Protein AF-A0AAE3GIH9-F1 (afdb_monomer_lite)

Secondary structure (DSSP, 8-state):
-PPSEEEE--SGGGSPTTEEEEESSTGGGTTS-GGG-EEEEEETT-EES-SGGGT-BTTTB---EEEE-SSS-EEEEEETTTEEEEEEE-TT-EES-GGGSB-TTSSBSTTT--EEE-SPPPSEEEEEEEEEEEE-TTSS-EEEEEEEEEEESSS-BSSEEEEEE--TT-EE-HHHHHH--SEEEEEESTTSEEEEEE--TTS-BBBTB-EEEEEEEEESS--GGGSS-EEEEEEE--

Sequence (238 aa):
MSGKGLQHGKGVDACPEGSLCLYRDEEYNTLSSEDRQKILVIPDGEYIDDFADYGFNYTDDGVSSVVNKTGKHNTLFSKAKQQGDELDIDAAARMPDLRKIPHQGGGNWNDRAESALAAPPTPLTVSQKLRGHWMKGAGPSYIYSFELTINARKEGIEVWTLSFGVEKGVTLDPDWATTFKWATIVKDGSDGTVVIKNTDPTHKVAPNKPLPVDIQLLCPGQSTTYETLHNPTATENQ

Radius of gyration: 21.82 Å; chains: 1; bounding box: 56×37×59 Å

pLDDT: mean 91.84, std 8.12, range [39.44, 98.62]

Structure (mmCIF, N/CA/C/O backbone):
data_AF-A0AAE3GIH9-F1
#
_entry.id   AF-A0AAE3GIH9-F1
#
loop_
_atom_site.group_PDB
_atom_site.id
_atom_site.type_symbol
_atom_site.label_atom_id
_atom_site.label_alt_id
_atom_site.label_comp_id
_atom_site.label_asym_id
_atom_site.label_entity_id
_atom_site.label_seq_id
_atom_site.pdbx_PDB_ins_code
_atom_site.Cartn_x
_atom_site.Cartn_y
_atom_site.Cartn_z
_atom_site.occupancy
_atom_site.B_iso_or_equiv
_atom_site.auth_seq_id
_atom_site.auth_comp_id
_atom_site.auth_asym_id
_atom_site.auth_atom_id
_atom_site.pdbx_PDB_model_num
ATOM 1 N N . MET A 1 1 ? 18.728 -20.114 -9.636 1.00 39.44 1 MET A N 1
ATOM 2 C CA . MET A 1 1 ? 18.049 -19.110 -8.795 1.00 39.44 1 MET A CA 1
ATOM 3 C C . MET A 1 1 ? 19.013 -17.952 -8.634 1.00 39.44 1 MET A C 1
ATOM 5 O O . MET A 1 1 ? 20.027 -18.129 -7.973 1.00 39.44 1 MET A O 1
ATOM 9 N N . SER A 1 2 ? 18.782 -16.846 -9.345 1.00 48.56 2 SER A N 1
ATOM 10 C CA . SER A 1 2 ? 19.527 -15.609 -9.095 1.00 48.56 2 SER A CA 1
ATOM 11 C C . SER A 1 2 ? 18.929 -14.985 -7.839 1.00 48.56 2 SER A C 1
ATOM 13 O O . SER A 1 2 ? 17.714 -14.800 -7.786 1.00 48.56 2 SER A O 1
ATOM 15 N N . GLY A 1 3 ? 19.738 -14.784 -6.801 1.00 61.69 3 GLY A N 1
ATOM 16 C CA . GLY A 1 3 ? 19.283 -14.133 -5.576 1.00 61.69 3 GLY A CA 1
ATOM 17 C C . GLY A 1 3 ? 18.998 -12.652 -5.818 1.00 61.69 3 GLY A C 1
ATOM 18 O O . GLY A 1 3 ? 19.588 -12.039 -6.706 1.00 61.69 3 GLY A O 1
ATOM 19 N N . LYS A 1 4 ? 18.099 -12.081 -5.015 1.00 80.69 4 LYS A N 1
ATOM 20 C CA . LYS A 1 4 ? 17.921 -10.631 -4.889 1.00 80.69 4 LYS A CA 1
ATOM 21 C C . LYS A 1 4 ? 19.279 -9.945 -4.721 1.00 80.69 4 LYS A C 1
ATOM 23 O O . LYS A 1 4 ? 20.083 -10.381 -3.896 1.00 80.69 4 LYS A O 1
ATOM 28 N N . GLY A 1 5 ? 19.515 -8.866 -5.461 1.00 88.56 5 GLY A N 1
ATOM 29 C CA . GLY A 1 5 ? 20.737 -8.081 -5.315 1.00 88.56 5 GLY A CA 1
ATOM 30 C C . GLY A 1 5 ? 21.244 -7.457 -6.607 1.00 88.56 5 GLY A C 1
ATOM 31 O O . GLY A 1 5 ? 20.518 -7.306 -7.589 1.00 88.56 5 GLY A O 1
ATOM 32 N N . LEU A 1 6 ? 22.511 -7.052 -6.567 1.00 91.12 6 LEU A N 1
ATOM 33 C CA . LEU A 1 6 ? 23.183 -6.364 -7.662 1.00 91.12 6 LEU A CA 1
ATOM 34 C C . LEU A 1 6 ? 23.743 -7.342 -8.688 1.00 91.12 6 LEU A C 1
ATOM 36 O O . LEU A 1 6 ? 24.423 -8.308 -8.342 1.00 91.12 6 LEU A O 1
ATOM 40 N N . GLN A 1 7 ? 23.554 -7.003 -9.956 1.00 92.81 7 GLN A N 1
ATOM 41 C CA . GLN A 1 7 ? 24.286 -7.590 -11.070 1.00 92.81 7 GLN A CA 1
ATOM 42 C C . GLN A 1 7 ? 24.842 -6.488 -11.977 1.00 92.81 7 GLN A C 1
ATOM 44 O O . GLN A 1 7 ? 24.383 -5.344 -11.946 1.00 92.81 7 GLN A O 1
ATOM 49 N N . HIS A 1 8 ? 25.811 -6.854 -12.812 1.00 92.44 8 HIS A N 1
ATOM 50 C CA . HIS A 1 8 ? 26.302 -6.001 -13.887 1.00 92.44 8 HIS A CA 1
ATOM 51 C C . HIS A 1 8 ? 25.783 -6.500 -15.236 1.00 92.44 8 HIS A C 1
ATOM 53 O O . HIS A 1 8 ? 25.832 -7.697 -15.520 1.00 92.44 8 HIS A O 1
ATOM 59 N N . GLY A 1 9 ? 25.286 -5.589 -16.067 1.00 94.00 9 GLY A N 1
ATOM 60 C CA . GLY A 1 9 ? 24.791 -5.904 -17.397 1.00 94.00 9 GLY A CA 1
ATOM 61 C C . GLY A 1 9 ? 24.022 -4.763 -18.056 1.00 94.00 9 GLY A C 1
ATOM 62 O O . GLY A 1 9 ? 23.813 -3.684 -17.492 1.00 94.00 9 GLY A O 1
ATOM 63 N N . LYS A 1 10 ? 23.571 -5.038 -19.279 1.00 96.25 10 LYS A N 1
ATOM 64 C CA . LYS A 1 10 ? 22.802 -4.113 -20.111 1.00 96.25 10 LYS A CA 1
ATOM 65 C C . LYS A 1 10 ? 21.778 -4.843 -20.969 1.00 96.25 10 LYS A C 1
ATOM 67 O O . LYS A 1 10 ? 21.931 -6.028 -21.261 1.00 96.25 10 LYS A O 1
ATOM 72 N N . GLY A 1 11 ? 20.779 -4.102 -21.425 1.00 97.31 11 GLY A N 1
ATOM 73 C CA . GLY A 1 11 ? 19.674 -4.607 -22.221 1.00 97.31 11 GLY A CA 1
ATOM 74 C C . GLY A 1 11 ? 18.614 -5.320 -21.383 1.00 97.31 11 GLY A C 1
ATOM 75 O O . GLY A 1 11 ? 18.828 -5.717 -20.235 1.00 97.31 11 GLY A O 1
ATOM 76 N N . VAL A 1 12 ? 17.449 -5.503 -21.999 1.00 97.12 12 VAL A N 1
ATOM 77 C CA . VAL A 1 12 ? 16.295 -6.179 -21.387 1.00 97.12 12 VAL A CA 1
ATOM 78 C C . VAL A 1 12 ? 16.615 -7.633 -21.030 1.00 97.12 12 VAL A C 1
ATOM 80 O O . VAL A 1 12 ? 16.151 -8.136 -20.009 1.00 97.12 12 VAL A O 1
ATOM 83 N N . ASP A 1 13 ? 17.438 -8.300 -21.839 1.00 95.94 13 ASP A N 1
ATOM 84 C CA . ASP A 1 13 ? 17.772 -9.718 -21.662 1.00 95.94 13 ASP A CA 1
ATOM 85 C C . ASP A 1 13 ? 18.696 -9.975 -20.468 1.00 95.94 13 ASP A C 1
ATOM 87 O O . ASP A 1 13 ? 18.741 -11.093 -19.960 1.00 95.94 13 ASP A O 1
ATOM 91 N N . ALA A 1 14 ? 19.374 -8.938 -19.962 1.00 95.56 14 ALA A N 1
ATOM 92 C CA . ALA A 1 14 ? 20.097 -9.031 -18.700 1.00 95.56 14 ALA A CA 1
ATOM 93 C C . ALA A 1 14 ? 19.150 -9.166 -17.497 1.00 95.56 14 ALA A C 1
ATOM 95 O O . ALA A 1 14 ? 19.593 -9.591 -16.434 1.00 95.56 14 ALA A O 1
ATOM 96 N N . CYS A 1 15 ? 17.861 -8.832 -17.633 1.00 96.75 15 CYS A N 1
ATOM 97 C CA . CYS A 1 15 ? 16.884 -9.080 -16.581 1.00 96.75 15 CYS A CA 1
ATOM 98 C C . CYS A 1 15 ? 16.466 -10.561 -16.567 1.00 96.75 15 CYS A C 1
ATOM 100 O O . CYS A 1 15 ? 15.912 -11.037 -17.570 1.00 96.75 15 CYS A O 1
ATOM 102 N N . PRO A 1 16 ? 16.677 -11.296 -15.458 1.00 95.62 16 PRO A N 1
ATOM 103 C CA . PRO A 1 16 ? 16.215 -12.675 -15.340 1.00 95.62 16 PRO A CA 1
ATOM 104 C C . PRO A 1 16 ? 14.686 -12.783 -15.419 1.00 95.62 16 PRO A C 1
ATOM 106 O O . PRO A 1 16 ? 13.965 -11.881 -14.992 1.00 95.62 16 PRO A O 1
ATOM 109 N N . GLU A 1 17 ? 14.185 -13.905 -15.939 1.00 94.69 17 GLU A N 1
ATOM 110 C CA . GLU A 1 17 ? 12.758 -14.239 -15.842 1.00 94.69 17 GLU A CA 1
ATOM 111 C C . GLU A 1 17 ? 12.323 -14.333 -14.374 1.00 94.69 17 GLU A C 1
ATOM 113 O O . GLU A 1 17 ? 13.073 -14.835 -13.533 1.00 94.69 17 GLU A O 1
ATOM 118 N N . GLY A 1 18 ? 11.110 -13.866 -14.068 1.00 94.00 18 GLY A N 1
ATOM 119 C CA . GLY A 1 18 ? 10.588 -13.854 -12.701 1.00 94.00 18 GLY A CA 1
ATOM 120 C C . GLY A 1 18 ? 11.120 -12.718 -11.822 1.00 94.00 18 GLY A C 1
ATOM 121 O O . GLY A 1 18 ? 10.969 -12.799 -10.607 1.00 94.00 18 GLY A O 1
ATOM 122 N N . SER A 1 19 ? 11.718 -11.673 -12.405 1.00 96.12 19 SER A N 1
ATOM 123 C CA . SER A 1 19 ? 12.296 -10.551 -11.653 1.00 96.12 19 SER A CA 1
ATOM 124 C C . SER A 1 19 ? 11.819 -9.180 -12.135 1.00 96.12 19 SER A C 1
ATOM 126 O O . SER A 1 19 ? 11.556 -8.964 -13.318 1.00 96.12 19 SER A O 1
ATOM 128 N N . LEU A 1 20 ? 11.766 -8.225 -11.210 1.00 97.62 20 LEU A N 1
ATOM 129 C CA . LEU A 1 20 ? 11.780 -6.793 -11.481 1.00 97.62 20 LEU A CA 1
ATOM 130 C C . LEU A 1 20 ? 13.241 -6.326 -11.509 1.00 97.62 20 LEU A C 1
ATOM 132 O O . LEU A 1 20 ? 13.990 -6.569 -10.564 1.00 97.62 20 LEU A O 1
ATOM 136 N N . CYS A 1 21 ? 13.649 -5.662 -12.584 1.00 97.75 21 CYS A N 1
ATOM 137 C CA . CYS A 1 21 ? 15.013 -5.180 -12.765 1.00 97.75 21 CYS A CA 1
ATOM 138 C C . CYS A 1 21 ? 15.035 -3.666 -12.928 1.00 97.75 21 CYS A C 1
ATOM 140 O O . CYS A 1 21 ? 14.349 -3.118 -13.796 1.00 97.75 21 CYS A O 1
ATOM 142 N N . LEU A 1 22 ? 15.852 -3.013 -12.107 1.00 97.62 22 LEU A N 1
ATOM 143 C CA . LEU A 1 22 ? 16.029 -1.567 -12.081 1.00 97.62 22 LEU A CA 1
ATOM 144 C C . LEU A 1 22 ? 17.424 -1.239 -12.602 1.00 97.62 22 LEU A C 1
ATOM 146 O O . LEU A 1 22 ? 18.418 -1.775 -12.114 1.00 97.62 22 LEU A O 1
ATOM 150 N N . TYR A 1 23 ? 17.487 -0.387 -13.613 1.00 97.00 23 TYR A N 1
ATOM 151 C CA . TYR A 1 23 ? 18.708 -0.037 -14.322 1.00 97.00 23 TYR A CA 1
ATOM 152 C C . TYR A 1 23 ? 19.090 1.394 -13.971 1.00 97.00 23 TYR A C 1
ATOM 154 O O . TYR A 1 23 ? 18.223 2.264 -13.840 1.00 97.00 23 TYR A O 1
ATOM 162 N N . ARG A 1 24 ? 20.392 1.618 -13.809 1.00 93.75 24 ARG A N 1
ATOM 163 C CA . ARG A 1 24 ? 20.930 2.918 -13.411 1.00 93.75 24 ARG A CA 1
ATOM 164 C C . ARG A 1 24 ? 20.726 3.980 -14.485 1.00 93.75 24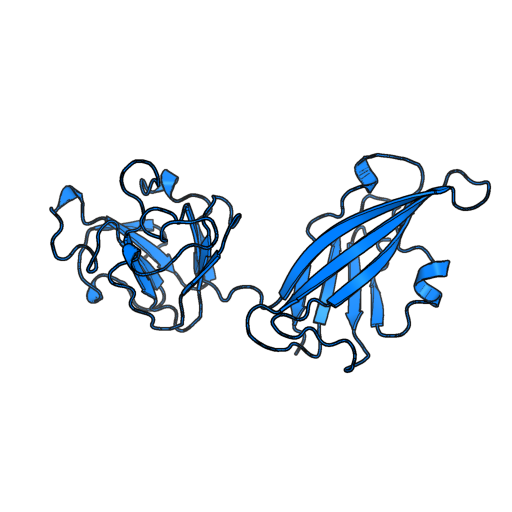 ARG A C 1
ATOM 166 O O . ARG A 1 24 ? 20.384 5.109 -14.166 1.00 93.75 24 ARG A O 1
ATOM 173 N N . ASP A 1 25 ? 20.886 3.596 -15.743 1.00 94.69 25 ASP A N 1
ATOM 174 C CA . ASP A 1 25 ? 20.740 4.482 -16.888 1.00 94.69 25 ASP A CA 1
ATOM 175 C C . ASP A 1 25 ? 19.517 4.110 -17.735 1.00 94.69 25 ASP A C 1
ATOM 177 O O . ASP A 1 25 ? 18.903 3.041 -17.614 1.00 94.69 25 ASP A O 1
ATOM 181 N N . GLU A 1 26 ? 19.159 5.034 -18.614 1.00 95.88 26 GLU A N 1
ATOM 182 C CA . GLU A 1 26 ? 18.128 4.861 -19.630 1.00 95.88 26 GLU A CA 1
ATOM 183 C C . GLU A 1 26 ? 18.473 3.742 -20.620 1.00 95.88 26 GLU A C 1
ATOM 185 O O . GLU A 1 26 ? 19.610 3.268 -20.717 1.00 95.88 26 GLU A O 1
ATOM 190 N N . GLU A 1 27 ? 17.462 3.324 -21.379 1.00 97.19 27 GLU A N 1
ATOM 191 C CA . GLU A 1 27 ? 17.551 2.292 -22.410 1.00 97.19 27 GLU A CA 1
ATOM 192 C C . GLU A 1 27 ? 18.263 1.034 -21.883 1.00 97.19 27 GLU A C 1
ATOM 194 O O . GLU A 1 27 ? 19.041 0.389 -22.590 1.00 97.19 27 GLU A O 1
ATOM 199 N N . TYR A 1 28 ? 18.015 0.691 -20.613 1.00 97.50 28 TYR A N 1
ATOM 200 C CA . TYR A 1 28 ? 18.524 -0.505 -19.946 1.00 97.50 28 TYR A CA 1
ATOM 201 C C . TYR A 1 28 ? 20.057 -0.579 -19.909 1.00 97.50 28 TYR A C 1
ATOM 203 O O . TYR A 1 28 ? 20.640 -1.627 -20.194 1.00 97.50 28 TYR A O 1
ATOM 211 N N . ASN A 1 29 ? 20.727 0.530 -19.591 1.00 96.50 29 ASN A N 1
ATOM 212 C CA . ASN A 1 29 ? 22.188 0.670 -19.590 1.00 96.50 29 ASN A CA 1
ATOM 213 C C . ASN A 1 29 ? 22.870 0.410 -20.955 1.00 96.50 29 ASN A C 1
ATOM 215 O O . ASN A 1 29 ? 24.072 0.134 -21.009 1.00 96.50 29 ASN A O 1
ATOM 219 N N . THR A 1 30 ? 22.144 0.419 -22.080 1.00 95.44 30 THR A N 1
ATOM 220 C CA . THR A 1 30 ? 22.726 0.021 -23.383 1.00 95.44 30 THR A CA 1
ATOM 221 C C . THR A 1 30 ? 23.811 0.971 -23.885 1.00 95.44 30 THR A C 1
ATOM 223 O O . THR A 1 30 ? 24.729 0.522 -24.577 1.00 95.44 30 THR A O 1
ATOM 226 N N . LEU A 1 31 ? 23.734 2.248 -23.502 1.00 90.62 31 LEU A N 1
ATOM 227 C CA . LEU A 1 31 ? 24.706 3.292 -23.840 1.00 90.62 31 LEU A CA 1
ATOM 228 C C . LEU A 1 31 ? 25.688 3.602 -22.697 1.00 90.62 31 LEU A C 1
ATOM 230 O O . LEU A 1 31 ? 26.553 4.462 -22.849 1.00 90.62 31 LEU A O 1
ATOM 234 N N . SER A 1 32 ? 25.573 2.903 -21.568 1.00 88.88 32 SER A N 1
ATOM 235 C CA . SER A 1 32 ? 26.373 3.152 -20.370 1.00 88.88 32 SER A CA 1
ATOM 236 C C . SER A 1 32 ? 27.786 2.602 -20.481 1.00 88.88 32 SER A C 1
ATOM 238 O O . SER A 1 32 ? 28.016 1.509 -21.016 1.00 88.88 32 SER A O 1
ATOM 240 N N . SER A 1 33 ? 28.731 3.315 -19.871 1.00 87.06 33 SER A N 1
ATOM 241 C CA . SER A 1 33 ? 30.061 2.783 -19.579 1.00 87.06 33 SER A CA 1
ATOM 242 C C . SER A 1 33 ? 29.973 1.567 -18.645 1.00 87.06 33 SER A C 1
ATOM 244 O O . SER A 1 33 ? 29.005 1.404 -17.902 1.00 87.06 33 SER A O 1
ATOM 246 N N . GLU A 1 34 ? 30.959 0.669 -18.701 1.00 83.69 34 GLU A N 1
ATOM 247 C CA . GLU A 1 34 ? 30.918 -0.621 -17.983 1.00 83.69 34 GLU A CA 1
ATOM 248 C C . GLU A 1 34 ? 30.755 -0.481 -16.461 1.00 83.69 34 GLU A C 1
ATOM 250 O O . GLU A 1 34 ? 30.071 -1.283 -15.823 1.00 83.69 34 GLU A O 1
ATOM 255 N N . ASP A 1 35 ? 31.322 0.573 -15.880 1.00 82.12 35 ASP A N 1
ATOM 256 C CA . ASP A 1 35 ? 31.226 0.909 -14.459 1.00 82.12 35 ASP A CA 1
ATOM 257 C C . ASP A 1 35 ? 29.819 1.369 -14.031 1.00 82.12 35 ASP A C 1
ATOM 259 O O . ASP A 1 35 ? 29.459 1.247 -12.855 1.00 82.12 35 ASP A O 1
ATOM 263 N N . ARG A 1 36 ? 28.994 1.824 -14.984 1.00 83.12 36 ARG A N 1
ATOM 264 C CA . ARG A 1 36 ? 27.606 2.267 -14.768 1.00 83.12 36 ARG A CA 1
ATOM 265 C C . ARG A 1 36 ? 26.555 1.197 -15.066 1.00 83.12 36 ARG A C 1
ATOM 267 O O . ARG A 1 36 ? 25.391 1.388 -14.731 1.00 83.12 36 ARG A O 1
ATOM 274 N N . GLN A 1 37 ? 26.942 0.048 -15.623 1.00 89.81 37 GLN A N 1
ATOM 275 C CA . GLN A 1 37 ? 26.039 -1.046 -16.014 1.00 89.81 37 GLN A CA 1
ATOM 276 C C . GLN A 1 37 ? 25.473 -1.840 -14.818 1.00 89.81 37 GLN A C 1
ATOM 278 O O . GLN A 1 37 ? 25.403 -3.064 -14.858 1.00 89.81 37 GLN A O 1
ATOM 283 N N . LYS A 1 38 ? 25.073 -1.174 -13.732 1.00 92.56 38 LYS A N 1
ATOM 284 C CA . LYS A 1 38 ? 24.456 -1.819 -12.569 1.00 92.56 38 LYS A CA 1
ATOM 285 C C . LYS A 1 38 ? 22.974 -2.061 -12.813 1.00 92.56 38 LYS A C 1
ATOM 287 O O . LYS A 1 38 ? 22.263 -1.200 -13.337 1.00 92.56 38 LYS A O 1
ATOM 292 N N . ILE A 1 39 ? 22.520 -3.233 -12.390 1.00 95.88 39 ILE A N 1
ATOM 293 C CA . ILE A 1 39 ? 21.117 -3.623 -12.389 1.00 95.88 39 ILE A CA 1
ATOM 294 C C . ILE A 1 39 ? 20.791 -4.147 -10.994 1.00 95.88 39 ILE A C 1
ATOM 296 O O . ILE A 1 39 ? 21.460 -5.054 -10.494 1.00 95.88 39 ILE A O 1
ATOM 300 N N . LEU A 1 40 ? 19.757 -3.589 -10.378 1.00 96.38 40 LEU A N 1
ATOM 301 C CA . LEU A 1 40 ? 19.187 -4.114 -9.149 1.00 96.38 40 LEU A CA 1
ATOM 302 C C . LEU A 1 40 ? 18.078 -5.103 -9.505 1.00 96.38 40 LEU A C 1
ATOM 304 O O . LEU A 1 40 ? 17.092 -4.728 -10.139 1.00 96.38 40 LEU A O 1
ATOM 308 N N . VAL A 1 41 ? 18.263 -6.371 -9.138 1.00 97.31 41 VAL A N 1
ATOM 309 C CA . VAL A 1 41 ? 17.339 -7.467 -9.452 1.00 97.31 41 VAL A CA 1
ATOM 310 C C . VAL A 1 41 ? 16.543 -7.834 -8.210 1.00 97.31 41 VAL A C 1
ATOM 312 O O . VAL A 1 41 ? 17.111 -8.159 -7.164 1.00 97.31 41 VAL A O 1
ATOM 315 N N . ILE A 1 42 ? 15.223 -7.824 -8.352 1.00 96.19 42 ILE A N 1
ATOM 316 C CA . ILE A 1 42 ? 14.265 -8.102 -7.286 1.00 96.19 42 ILE A CA 1
ATOM 317 C C . ILE A 1 42 ? 13.357 -9.248 -7.759 1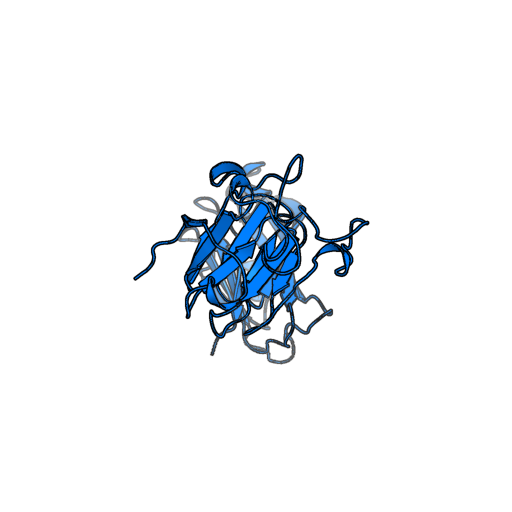.00 96.19 42 ILE A C 1
ATOM 319 O O . ILE A 1 42 ? 12.539 -9.033 -8.653 1.00 96.19 42 ILE A O 1
ATOM 323 N N . PRO A 1 43 ? 13.528 -10.477 -7.243 1.00 94.50 43 PRO A N 1
ATOM 324 C CA . PRO A 1 43 ? 12.673 -11.612 -7.590 1.00 94.50 43 PRO A CA 1
ATOM 325 C C . PRO A 1 43 ? 11.195 -11.376 -7.240 1.00 94.50 43 PRO A C 1
ATOM 327 O O . PRO A 1 43 ? 10.888 -10.606 -6.334 1.00 94.50 43 PRO A O 1
ATOM 330 N N . ASP A 1 44 ? 10.281 -12.069 -7.923 1.00 91.44 44 ASP A N 1
ATOM 331 C CA . ASP A 1 44 ? 8.852 -12.080 -7.572 1.00 91.44 44 ASP A CA 1
ATOM 332 C C . ASP A 1 44 ? 8.641 -12.461 -6.094 1.00 91.44 44 ASP A C 1
ATOM 334 O O . ASP A 1 44 ? 9.211 -13.434 -5.597 1.00 91.44 44 ASP A O 1
ATOM 338 N N . GLY A 1 45 ? 7.808 -11.688 -5.399 1.00 86.94 45 GLY A N 1
ATOM 339 C CA . GLY A 1 45 ? 7.521 -11.828 -3.972 1.00 86.94 45 GLY A CA 1
ATOM 340 C C . GLY A 1 45 ? 8.518 -11.137 -3.035 1.00 86.94 45 GLY A C 1
ATOM 341 O O . GLY A 1 45 ? 8.273 -11.107 -1.831 1.00 86.94 45 GLY A O 1
ATOM 342 N N . GLU A 1 46 ? 9.608 -10.567 -3.552 1.00 92.62 46 GLU A N 1
ATOM 343 C CA . GLU A 1 46 ? 10.620 -9.866 -2.754 1.00 92.62 46 GLU A CA 1
ATOM 344 C C . GLU A 1 46 ? 10.402 -8.344 -2.739 1.00 92.62 46 GLU A C 1
ATOM 346 O O . GLU A 1 46 ? 9.676 -7.766 -3.549 1.00 92.62 46 GLU A O 1
ATOM 351 N N . TYR A 1 47 ? 11.079 -7.666 -1.816 1.00 92.25 47 TYR A N 1
ATOM 352 C CA . TYR A 1 47 ? 11.062 -6.207 -1.686 1.00 92.25 47 TYR A CA 1
ATOM 353 C C . TYR A 1 47 ? 12.464 -5.675 -1.408 1.00 92.25 47 TYR A C 1
ATOM 355 O O . TYR A 1 47 ? 13.313 -6.398 -0.896 1.00 92.25 47 TYR A O 1
ATOM 363 N N . ILE A 1 48 ? 12.730 -4.406 -1.700 1.00 94.00 48 ILE A N 1
ATOM 364 C CA . ILE A 1 48 ? 13.924 -3.696 -1.226 1.00 94.00 48 ILE A CA 1
ATOM 365 C C . ILE A 1 48 ? 13.461 -2.472 -0.454 1.00 94.00 48 ILE A C 1
ATOM 367 O O . ILE A 1 48 ? 12.693 -1.684 -0.997 1.00 94.00 48 ILE A O 1
ATOM 371 N N . ASP A 1 49 ? 13.931 -2.332 0.788 1.00 92.19 49 ASP A N 1
ATOM 372 C CA . ASP A 1 49 ? 13.594 -1.211 1.672 1.00 92.19 49 ASP A CA 1
ATOM 373 C C . ASP A 1 49 ? 14.367 0.058 1.352 1.00 92.19 49 ASP A C 1
ATOM 375 O O . ASP A 1 49 ? 13.824 1.140 1.528 1.00 92.19 49 ASP A O 1
ATOM 379 N N . ASP A 1 50 ? 15.609 -0.053 0.897 1.00 94.06 50 ASP A N 1
ATOM 380 C CA . ASP A 1 50 ? 16.437 1.104 0.586 1.00 94.06 50 ASP A CA 1
ATOM 381 C C . ASP A 1 50 ? 17.371 0.776 -0.583 1.00 94.06 50 ASP A C 1
ATOM 383 O O . ASP A 1 50 ? 18.157 -0.174 -0.542 1.00 94.06 50 ASP A O 1
ATOM 387 N N . PHE A 1 51 ? 17.247 1.530 -1.668 1.00 95.19 51 PHE A N 1
ATOM 388 C CA . PHE A 1 51 ? 18.087 1.403 -2.853 1.00 95.19 51 PHE A CA 1
ATOM 389 C C . PHE A 1 51 ? 19.522 1.879 -2.611 1.00 95.19 51 PHE A C 1
ATOM 391 O O . PHE A 1 51 ? 20.444 1.385 -3.277 1.00 95.19 51 PHE A O 1
ATOM 398 N N . ALA A 1 52 ? 19.741 2.765 -1.633 1.00 92.44 52 ALA A N 1
ATOM 399 C CA . ALA A 1 52 ? 21.066 3.271 -1.300 1.00 92.44 52 ALA A CA 1
ATOM 400 C C . ALA A 1 52 ? 21.994 2.152 -0.799 1.00 92.44 52 ALA A C 1
ATOM 402 O O . ALA A 1 52 ? 23.186 2.170 -1.113 1.00 92.44 52 ALA A O 1
ATOM 403 N N . ASP A 1 53 ? 21.444 1.120 -0.146 1.00 91.88 53 ASP A N 1
ATOM 404 C CA . ASP A 1 53 ? 22.177 -0.088 0.272 1.00 91.88 53 ASP A CA 1
ATOM 405 C C . ASP A 1 53 ? 22.799 -0.847 -0.914 1.00 91.88 53 ASP A C 1
ATOM 407 O O . ASP A 1 53 ? 23.777 -1.582 -0.769 1.00 91.88 53 ASP A O 1
ATOM 411 N N . TYR A 1 54 ? 22.251 -0.641 -2.112 1.00 91.44 54 TYR A N 1
ATOM 412 C CA . TYR A 1 54 ? 22.710 -1.229 -3.369 1.00 91.44 54 TYR A CA 1
ATOM 413 C C . TYR A 1 54 ? 23.410 -0.187 -4.260 1.00 91.44 54 TYR A C 1
ATOM 415 O O . TYR A 1 54 ? 23.736 -0.447 -5.421 1.00 91.44 54 TYR A O 1
ATOM 423 N N . GLY A 1 55 ? 23.671 1.006 -3.723 1.00 88.75 55 GLY A N 1
ATOM 424 C CA . GLY A 1 55 ? 24.327 2.104 -4.420 1.00 88.75 55 GLY A CA 1
ATOM 425 C C . GLY A 1 55 ? 23.455 2.797 -5.465 1.00 88.75 55 GLY A C 1
ATOM 426 O O . GLY A 1 55 ? 24.007 3.484 -6.316 1.00 88.75 55 GLY A O 1
ATOM 427 N N . PHE A 1 56 ? 22.137 2.614 -5.447 1.00 89.12 56 PHE A N 1
ATOM 428 C CA . PHE A 1 56 ? 21.196 3.390 -6.256 1.00 89.12 56 PHE A CA 1
ATOM 429 C C . PHE A 1 56 ? 20.690 4.547 -5.391 1.00 89.12 56 PHE A C 1
ATOM 431 O O . PHE A 1 56 ? 19.947 4.320 -4.442 1.00 89.12 56 PHE A O 1
ATOM 438 N N . ASN A 1 57 ? 21.138 5.772 -5.666 1.00 78.19 57 ASN A N 1
ATOM 439 C CA . ASN A 1 57 ? 20.834 6.930 -4.824 1.00 78.19 57 ASN A CA 1
ATOM 440 C C . ASN A 1 57 ? 20.257 8.067 -5.667 1.00 78.19 57 ASN A C 1
ATOM 442 O O . ASN A 1 57 ? 20.891 8.507 -6.622 1.00 78.19 57 ASN A O 1
ATOM 446 N N . TYR A 1 58 ? 19.103 8.580 -5.244 1.00 67.62 58 TYR A N 1
ATOM 447 C CA . TYR A 1 58 ? 18.416 9.721 -5.844 1.00 67.62 58 TYR A CA 1
ATOM 448 C C . TYR A 1 58 ? 19.294 10.971 -6.031 1.00 67.62 58 TYR A C 1
ATOM 450 O O . TYR A 1 58 ? 19.083 11.727 -6.975 1.00 67.62 58 TYR A O 1
ATOM 458 N N . THR A 1 59 ? 20.281 11.219 -5.160 1.00 68.94 59 THR A N 1
ATOM 459 C CA . THR A 1 59 ? 21.126 12.428 -5.243 1.00 68.94 59 THR A CA 1
ATOM 460 C C . THR A 1 59 ? 22.338 12.304 -6.170 1.00 68.94 59 THR A C 1
ATOM 462 O O . THR A 1 59 ? 23.090 13.271 -6.280 1.00 68.94 59 THR A O 1
ATOM 465 N N . ASP A 1 60 ? 22.578 11.134 -6.765 1.00 70.94 60 ASP A N 1
ATOM 466 C CA . ASP A 1 60 ? 23.769 10.858 -7.581 1.00 70.94 60 ASP A CA 1
ATOM 467 C C . ASP A 1 60 ? 23.386 10.128 -8.876 1.00 70.94 60 ASP A C 1
ATOM 469 O O . ASP A 1 60 ? 23.323 10.746 -9.932 1.00 70.94 60 ASP A O 1
ATOM 473 N N . ASP A 1 61 ? 23.055 8.839 -8.762 1.00 78.12 61 ASP A N 1
ATOM 474 C CA . ASP A 1 61 ? 22.682 7.940 -9.856 1.00 78.12 61 ASP A CA 1
ATOM 475 C C . ASP A 1 61 ? 21.659 6.920 -9.314 1.00 78.12 61 ASP A C 1
ATOM 477 O O . ASP A 1 61 ? 22.019 5.896 -8.705 1.00 78.12 61 ASP A O 1
ATOM 481 N N . GLY A 1 62 ? 20.376 7.227 -9.486 1.00 90.81 62 GLY A N 1
ATOM 482 C CA . GLY A 1 62 ? 19.262 6.407 -9.033 1.00 90.81 62 GLY A CA 1
ATOM 483 C C . GLY A 1 62 ? 18.813 5.426 -10.113 1.00 90.81 62 GLY A C 1
ATOM 484 O O . GLY A 1 62 ? 19.617 4.849 -10.846 1.00 90.81 62 GLY A O 1
ATOM 485 N N . VAL A 1 63 ? 17.510 5.158 -10.165 1.00 96.00 63 VAL A N 1
ATOM 486 C CA . VAL A 1 63 ? 16.906 4.300 -11.192 1.00 96.00 63 VAL A CA 1
ATOM 487 C C . VAL A 1 63 ? 16.434 5.157 -12.364 1.00 96.00 63 VAL A C 1
ATOM 489 O O . VAL A 1 63 ? 15.624 6.060 -12.169 1.00 96.00 63 VAL A O 1
ATOM 492 N N . SER A 1 64 ? 16.856 4.818 -13.583 1.00 96.38 64 SER A N 1
ATOM 493 C CA . SER A 1 64 ? 16.471 5.549 -14.803 1.00 96.38 64 SER A CA 1
ATOM 494 C C . SER A 1 64 ? 15.669 4.713 -15.803 1.00 96.38 64 SER A C 1
ATOM 496 O O . SER A 1 64 ? 14.955 5.263 -16.646 1.00 96.38 64 SER A O 1
ATOM 498 N N . SER A 1 65 ? 15.726 3.379 -15.719 1.00 98.06 65 SER A N 1
ATOM 499 C CA . SER A 1 65 ? 14.873 2.497 -16.524 1.00 98.06 65 SER A CA 1
ATOM 500 C C . SER A 1 65 ? 14.520 1.192 -15.806 1.00 98.06 65 SER A C 1
ATOM 502 O O . SER A 1 65 ? 15.182 0.781 -14.851 1.00 98.06 65 SER A O 1
ATOM 504 N N . VAL A 1 66 ? 13.419 0.559 -16.225 1.00 98.25 66 VAL A N 1
ATOM 505 C CA . VAL A 1 66 ? 12.811 -0.585 -15.523 1.00 98.25 66 VAL A CA 1
ATOM 506 C C . VAL A 1 66 ? 12.361 -1.659 -16.508 1.00 98.25 66 VAL A C 1
ATOM 508 O O . VAL A 1 66 ? 11.761 -1.368 -17.548 1.00 98.25 66 VAL A O 1
ATOM 511 N N . VAL A 1 67 ? 12.603 -2.918 -16.146 1.00 98.19 67 VAL A N 1
ATOM 512 C CA . VAL A 1 67 ? 12.040 -4.098 -16.811 1.00 98.19 67 VAL A CA 1
ATOM 513 C C . VAL A 1 67 ? 11.313 -4.939 -15.776 1.00 98.19 67 VAL A C 1
ATOM 515 O O . VAL A 1 67 ? 11.891 -5.310 -14.758 1.00 98.19 67 VAL A O 1
ATOM 518 N N . ASN A 1 68 ? 10.060 -5.282 -16.053 1.00 97.12 68 ASN A N 1
ATOM 519 C CA . ASN A 1 68 ? 9.284 -6.185 -15.220 1.00 97.12 68 ASN A CA 1
ATOM 520 C C . ASN A 1 68 ? 9.080 -7.533 -15.923 1.00 97.12 68 ASN A C 1
ATOM 522 O O . ASN A 1 68 ? 8.374 -7.606 -16.925 1.00 97.12 68 ASN A O 1
ATOM 526 N N . LYS A 1 69 ? 9.653 -8.605 -15.369 1.00 96.06 69 LYS A N 1
ATOM 527 C CA . LYS A 1 69 ? 9.465 -9.996 -15.811 1.00 96.06 69 LYS A CA 1
ATOM 528 C C . LYS A 1 69 ? 8.806 -10.887 -14.746 1.00 96.06 69 LYS A C 1
ATOM 530 O O . LYS A 1 69 ? 8.848 -12.107 -14.874 1.00 96.06 69 LYS A O 1
ATOM 535 N N . THR A 1 70 ? 8.180 -10.325 -13.706 1.00 90.00 70 THR A N 1
ATOM 536 C CA . THR A 1 70 ? 7.524 -11.113 -12.636 1.00 90.00 70 THR A CA 1
ATOM 537 C C . THR A 1 70 ? 6.159 -11.681 -13.045 1.00 90.00 70 THR A C 1
ATOM 539 O O . THR A 1 70 ? 5.553 -12.443 -12.299 1.00 90.00 70 THR A O 1
ATOM 542 N N . GLY A 1 71 ? 5.636 -11.307 -14.220 1.00 84.31 71 GLY A N 1
ATOM 543 C CA . GLY A 1 71 ? 4.284 -11.678 -14.661 1.00 84.31 71 GLY A CA 1
ATOM 544 C C . GLY A 1 71 ? 3.160 -11.016 -13.851 1.00 84.31 71 GLY A C 1
ATOM 545 O O . GLY A 1 71 ? 1.990 -11.307 -14.085 1.00 84.31 71 GLY A O 1
ATOM 546 N N . LYS A 1 72 ? 3.502 -10.119 -12.918 1.00 84.56 72 LYS A N 1
ATOM 547 C CA . LYS A 1 72 ? 2.587 -9.399 -12.025 1.00 84.56 72 LYS A CA 1
ATOM 548 C C . LYS A 1 72 ? 2.905 -7.907 -12.031 1.00 84.56 72 LYS A C 1
ATOM 550 O O . LYS A 1 72 ? 3.967 -7.497 -12.494 1.00 84.56 72 LYS A O 1
ATOM 555 N N . HIS A 1 73 ? 1.985 -7.097 -11.517 1.00 88.19 73 HIS A N 1
ATOM 556 C CA . HIS A 1 73 ? 2.290 -5.701 -11.210 1.00 88.19 73 HIS A CA 1
ATOM 557 C C . HIS A 1 73 ? 3.283 -5.638 -10.049 1.00 88.19 73 HIS A C 1
ATOM 559 O O . HIS A 1 73 ? 3.212 -6.461 -9.140 1.00 88.19 73 HIS A O 1
ATOM 565 N N . ASN A 1 74 ? 4.167 -4.652 -10.087 1.00 93.25 74 ASN A N 1
ATOM 566 C CA . ASN A 1 74 ? 5.083 -4.324 -9.000 1.00 93.25 74 ASN A CA 1
ATOM 567 C C . ASN A 1 74 ? 4.991 -2.823 -8.715 1.00 93.25 74 ASN A C 1
ATOM 569 O O . ASN A 1 74 ? 4.421 -2.082 -9.518 1.00 93.25 74 ASN A O 1
ATOM 573 N N . THR A 1 75 ? 5.596 -2.360 -7.627 1.00 94.38 75 THR A N 1
ATOM 574 C CA . THR A 1 75 ? 5.534 -0.943 -7.250 1.00 94.38 75 THR A CA 1
ATOM 575 C C . THR A 1 75 ? 6.914 -0.409 -6.897 1.00 94.38 75 THR A C 1
ATOM 577 O O . THR A 1 75 ? 7.675 -1.055 -6.172 1.00 94.38 75 THR A O 1
ATOM 580 N N . LEU A 1 76 ? 7.228 0.780 -7.413 1.00 95.62 76 LEU A N 1
ATOM 581 C CA . LEU A 1 76 ? 8.335 1.611 -6.948 1.00 95.62 76 LEU A CA 1
ATOM 582 C C . LEU A 1 76 ? 7.797 2.716 -6.044 1.00 95.62 76 LEU A C 1
ATOM 584 O O . LEU A 1 76 ? 6.718 3.252 -6.289 1.00 95.62 76 LEU A O 1
ATOM 588 N N . PHE A 1 77 ? 8.574 3.082 -5.036 1.00 94.00 77 PHE A N 1
ATOM 589 C CA . PHE A 1 77 ? 8.205 4.084 -4.046 1.00 94.00 77 PHE A CA 1
ATOM 590 C C . PHE A 1 77 ? 9.249 5.195 -4.029 1.00 94.00 77 PHE A C 1
ATOM 592 O O . PHE A 1 77 ? 10.449 4.921 -4.114 1.00 94.00 77 PHE A O 1
ATOM 599 N N . SER A 1 78 ? 8.809 6.446 -3.905 1.00 93.44 78 SER A N 1
ATOM 600 C CA . SER A 1 78 ? 9.706 7.608 -3.901 1.00 93.44 78 SER A CA 1
ATOM 601 C C . SER A 1 78 ? 10.459 7.822 -2.585 1.00 93.44 78 SER A C 1
ATOM 603 O O . SER A 1 78 ? 11.225 8.774 -2.479 1.00 93.44 78 SER A O 1
ATOM 605 N N . LYS A 1 79 ? 10.237 6.969 -1.576 1.00 91.69 79 LYS A N 1
ATOM 606 C CA . LYS A 1 79 ? 11.001 6.944 -0.322 1.00 91.69 79 LYS A CA 1
ATOM 607 C C . LYS A 1 79 ? 11.337 5.518 0.097 1.00 91.69 79 LYS A C 1
ATOM 609 O O . LYS A 1 79 ? 10.644 4.569 -0.279 1.00 91.69 79 LYS A O 1
ATOM 614 N N . ALA A 1 80 ? 12.364 5.379 0.930 1.00 90.12 80 ALA A N 1
ATOM 615 C CA . ALA A 1 80 ? 12.692 4.125 1.603 1.00 90.12 80 ALA A CA 1
ATOM 616 C C . ALA A 1 80 ? 11.497 3.514 2.382 1.00 90.12 80 ALA A C 1
ATOM 618 O O . ALA A 1 80 ? 10.581 4.220 2.816 1.00 90.12 80 ALA A O 1
ATOM 619 N N . LYS A 1 81 ? 11.547 2.196 2.615 1.00 86.88 81 LYS A N 1
ATOM 620 C CA . LYS A 1 81 ? 10.585 1.376 3.383 1.00 86.88 81 LYS A CA 1
ATOM 621 C C . LYS A 1 81 ? 9.163 1.388 2.817 1.00 86.88 81 LYS A C 1
ATOM 623 O O . LYS A 1 81 ? 8.186 1.449 3.570 1.00 86.88 81 LYS A O 1
ATOM 628 N N . GLN A 1 82 ? 9.069 1.385 1.487 1.00 90.25 82 GLN A N 1
ATOM 629 C CA . GLN A 1 82 ? 7.818 1.408 0.729 1.00 90.25 82 GLN A CA 1
ATOM 630 C C . GLN A 1 82 ? 6.908 2.576 1.142 1.00 90.25 82 GLN A C 1
ATOM 632 O O . GLN A 1 82 ? 5.715 2.407 1.385 1.00 90.25 82 GLN A O 1
ATOM 637 N N . GLN A 1 83 ? 7.497 3.769 1.278 1.00 84.88 83 GLN A N 1
ATOM 638 C CA . GLN A 1 83 ? 6.795 4.998 1.657 1.00 84.88 83 GLN A CA 1
ATOM 639 C C . GLN A 1 83 ? 6.806 6.025 0.521 1.00 84.88 83 GLN A C 1
ATOM 641 O O . GLN A 1 83 ? 7.607 5.960 -0.407 1.00 84.88 83 GLN A O 1
ATOM 646 N N . GLY A 1 84 ? 5.984 7.063 0.665 1.00 87.81 84 GLY A N 1
ATOM 647 C CA . GLY A 1 84 ? 5.950 8.182 -0.271 1.00 87.81 84 GLY A CA 1
ATOM 648 C C . GLY A 1 84 ? 4.997 7.948 -1.436 1.00 87.81 84 GLY A C 1
ATOM 649 O O . GLY A 1 84 ? 4.017 7.220 -1.311 1.00 87.81 84 GLY A O 1
ATOM 650 N N . ASP A 1 85 ? 5.275 8.634 -2.539 1.00 90.44 85 ASP A N 1
ATOM 651 C CA . ASP A 1 85 ? 4.513 8.496 -3.776 1.00 90.44 85 ASP A CA 1
ATOM 652 C C . ASP A 1 85 ? 4.863 7.169 -4.450 1.00 90.44 85 ASP A C 1
ATOM 654 O O . ASP A 1 85 ? 5.955 6.630 -4.260 1.00 90.44 85 ASP A O 1
ATOM 658 N N . GLU A 1 86 ? 3.945 6.654 -5.261 1.00 92.38 86 GLU A N 1
ATOM 659 C CA . GLU A 1 86 ? 4.048 5.313 -5.825 1.00 92.38 86 GLU A CA 1
ATOM 660 C C . GLU A 1 86 ? 3.991 5.333 -7.353 1.00 92.38 86 GLU A C 1
ATOM 662 O O . GLU A 1 86 ? 3.222 6.089 -7.956 1.00 92.38 86 GLU A O 1
ATOM 667 N N . LEU A 1 87 ? 4.796 4.474 -7.975 1.00 93.69 87 LEU A N 1
ATOM 668 C CA . LEU A 1 87 ? 4.746 4.174 -9.398 1.00 93.69 87 LEU A CA 1
ATOM 669 C C . LEU A 1 87 ? 4.446 2.696 -9.591 1.00 93.69 87 LEU A C 1
ATOM 671 O O . LEU A 1 87 ? 5.290 1.836 -9.330 1.00 93.69 87 LEU A O 1
ATOM 675 N N . ASP A 1 88 ? 3.254 2.416 -10.104 1.00 92.38 88 ASP A N 1
ATOM 676 C CA . ASP A 1 88 ? 2.885 1.075 -10.530 1.00 92.38 88 ASP A CA 1
ATOM 677 C C . ASP A 1 88 ? 3.639 0.698 -11.809 1.00 92.38 88 ASP A C 1
ATOM 679 O O . ASP A 1 88 ? 3.622 1.416 -12.812 1.00 92.38 88 ASP A O 1
ATOM 683 N N . ILE A 1 89 ? 4.262 -0.474 -11.778 1.00 94.38 89 ILE A N 1
ATOM 684 C CA . ILE A 1 89 ? 4.960 -1.084 -12.902 1.00 94.38 89 ILE A CA 1
ATOM 685 C C . ILE A 1 89 ? 4.121 -2.264 -13.377 1.00 94.38 89 ILE A C 1
ATOM 687 O O . ILE A 1 89 ? 4.036 -3.293 -12.703 1.00 94.38 89 ILE A O 1
ATOM 691 N N . ASP A 1 90 ? 3.489 -2.124 -14.540 1.00 91.06 90 ASP A N 1
ATOM 692 C CA . ASP A 1 90 ? 2.618 -3.168 -15.078 1.00 91.06 90 ASP A CA 1
ATOM 693 C C . ASP A 1 90 ? 3.363 -4.479 -15.366 1.00 91.06 90 ASP A C 1
ATOM 695 O O . ASP A 1 90 ? 4.577 -4.499 -15.595 1.00 91.06 90 ASP A O 1
ATOM 699 N N . ALA A 1 91 ? 2.635 -5.598 -15.340 1.00 88.69 91 ALA A N 1
ATOM 700 C CA . ALA A 1 91 ? 3.184 -6.898 -15.711 1.00 88.69 91 ALA A CA 1
ATOM 701 C C . ALA A 1 91 ? 3.785 -6.847 -17.126 1.00 88.69 91 ALA A C 1
ATOM 703 O O . ALA A 1 91 ? 3.190 -6.274 -18.038 1.00 88.69 91 ALA A O 1
ATOM 704 N N . ALA A 1 92 ? 4.966 -7.445 -17.310 1.00 90.62 92 ALA A N 1
ATOM 705 C CA . ALA A 1 92 ? 5.717 -7.421 -18.573 1.00 90.62 92 ALA A CA 1
ATOM 706 C C . ALA A 1 92 ? 6.141 -6.015 -19.063 1.00 90.62 92 ALA A C 1
ATOM 708 O O . ALA A 1 92 ? 6.611 -5.877 -20.199 1.00 90.62 92 ALA A O 1
ATOM 709 N N . ALA A 1 93 ? 5.997 -4.970 -18.236 1.00 96.00 93 ALA A N 1
ATOM 710 C CA . ALA A 1 93 ? 6.335 -3.608 -18.625 1.00 96.00 93 ALA A CA 1
ATOM 711 C C . ALA A 1 93 ? 7.826 -3.437 -18.940 1.00 96.00 93 ALA A C 1
ATOM 713 O O . ALA A 1 93 ? 8.719 -4.027 -18.321 1.00 96.00 93 ALA A O 1
ATOM 714 N N . ARG A 1 94 ? 8.076 -2.556 -19.908 1.00 97.88 94 ARG A N 1
ATOM 715 C CA . ARG A 1 94 ? 9.398 -2.113 -20.342 1.00 97.88 94 ARG A CA 1
ATOM 716 C C . ARG A 1 94 ? 9.381 -0.595 -20.374 1.00 97.88 94 ARG A C 1
ATOM 718 O O . ARG A 1 94 ? 8.725 0.000 -21.223 1.00 97.88 94 ARG A O 1
ATOM 725 N N . MET A 1 95 ? 10.087 0.021 -19.435 1.00 98.19 95 MET A N 1
ATOM 726 C CA . MET A 1 95 ? 10.109 1.471 -19.252 1.00 98.19 95 MET A CA 1
ATOM 727 C C . MET A 1 95 ? 11.538 1.947 -19.501 1.00 98.19 95 MET A C 1
ATOM 729 O O . MET A 1 95 ? 12.343 1.933 -18.573 1.00 98.19 95 MET A O 1
ATOM 733 N N . PRO A 1 96 ? 11.895 2.273 -20.755 1.00 98.06 96 PRO A N 1
ATOM 734 C CA . PRO A 1 96 ? 13.280 2.558 -21.121 1.00 98.06 96 PRO A CA 1
ATOM 735 C C . PRO A 1 96 ? 13.775 3.907 -20.595 1.00 98.06 96 PRO A C 1
ATOM 737 O O . PRO A 1 96 ? 14.973 4.137 -20.565 1.00 98.06 96 PRO A O 1
ATOM 740 N N . ASP A 1 97 ? 12.881 4.809 -20.198 1.00 97.62 97 ASP A N 1
ATOM 741 C CA . ASP A 1 97 ? 13.252 6.163 -19.792 1.00 97.62 97 ASP A CA 1
ATOM 742 C C . ASP A 1 97 ? 12.227 6.703 -18.788 1.00 97.62 97 ASP A C 1
ATOM 744 O O . ASP A 1 97 ? 11.105 7.070 -19.162 1.00 97.62 97 ASP A O 1
ATOM 748 N N . LEU A 1 98 ? 12.602 6.737 -17.507 1.00 97.25 98 LEU A N 1
ATOM 749 C CA . LEU A 1 98 ? 11.747 7.244 -16.432 1.00 97.25 98 LEU A CA 1
ATOM 750 C C . LEU A 1 98 ? 11.584 8.768 -16.456 1.00 97.25 98 LEU A C 1
ATOM 752 O O . LEU A 1 98 ? 10.643 9.282 -15.844 1.00 97.25 98 LEU A O 1
ATOM 756 N N . ARG A 1 99 ? 12.384 9.505 -17.241 1.00 96.19 99 ARG A N 1
ATOM 757 C CA . ARG A 1 99 ? 12.177 10.952 -17.426 1.00 96.19 99 ARG A CA 1
ATOM 758 C C . ARG A 1 99 ? 10.859 11.263 -18.130 1.00 96.19 99 ARG A C 1
ATOM 760 O O . ARG A 1 99 ? 10.337 12.371 -18.006 1.00 96.19 99 ARG A O 1
ATOM 767 N N . LYS A 1 100 ? 10.311 10.282 -18.855 1.00 97.06 100 LYS A N 1
ATOM 768 C CA . LYS A 1 100 ? 9.025 10.369 -19.562 1.00 97.06 100 LYS A CA 1
ATOM 769 C C . LYS A 1 100 ? 7.820 10.097 -18.664 1.00 97.06 100 LYS A C 1
ATOM 771 O O . LYS A 1 100 ? 6.695 10.248 -19.131 1.00 97.06 100 LYS A O 1
ATOM 776 N N . ILE A 1 101 ? 8.034 9.694 -17.411 1.00 96.88 101 ILE A N 1
ATOM 777 C CA . ILE A 1 101 ? 6.965 9.348 -16.474 1.00 96.88 101 ILE A CA 1
ATOM 778 C C . ILE A 1 101 ? 6.799 10.499 -15.478 1.00 96.88 101 ILE A C 1
ATOM 780 O O . ILE A 1 101 ? 7.662 10.681 -14.615 1.00 96.88 101 ILE A O 1
ATOM 784 N N . PRO A 1 102 ? 5.724 11.300 -15.578 1.00 95.56 102 PRO A N 1
ATOM 785 C CA . PRO A 1 102 ? 5.509 12.428 -14.681 1.00 95.56 102 PRO A CA 1
ATOM 786 C C . PRO A 1 102 ? 5.337 11.975 -13.232 1.00 95.56 102 PRO A C 1
ATOM 788 O O . PRO A 1 102 ? 4.717 10.948 -12.957 1.00 95.56 102 PRO A O 1
ATOM 791 N N . HIS A 1 103 ? 5.839 12.780 -12.302 1.00 91.75 103 HIS A N 1
ATOM 792 C CA . HIS A 1 103 ? 5.661 12.563 -10.871 1.00 91.75 103 HIS A CA 1
ATOM 793 C C . HIS A 1 103 ? 4.685 13.598 -10.287 1.00 91.75 103 HIS A C 1
ATOM 795 O O . HIS A 1 103 ? 4.768 14.784 -10.611 1.00 91.75 103 HIS A O 1
ATOM 801 N N . GLN A 1 104 ? 3.774 13.172 -9.403 1.00 83.12 104 GLN A N 1
ATOM 802 C CA . GLN A 1 104 ? 2.710 14.040 -8.868 1.00 83.12 104 GLN A CA 1
ATOM 803 C C . GLN A 1 104 ? 3.250 15.218 -8.042 1.00 83.12 104 GLN A C 1
ATOM 805 O O . GLN A 1 104 ? 2.767 16.339 -8.173 1.00 83.12 104 GLN A O 1
ATOM 810 N N . GLY A 1 105 ? 4.315 15.004 -7.266 1.00 80.75 105 GLY A N 1
ATOM 811 C CA . GLY A 1 105 ? 5.060 16.056 -6.560 1.00 80.75 105 GLY A CA 1
ATOM 812 C C . GLY A 1 105 ? 5.972 16.921 -7.448 1.00 80.75 105 GLY A C 1
ATOM 813 O O . GLY A 1 105 ? 6.894 17.546 -6.930 1.00 80.75 105 GLY A O 1
ATOM 814 N N . GLY A 1 106 ? 5.771 16.916 -8.771 1.00 86.56 106 GLY A N 1
ATOM 815 C CA . GLY A 1 106 ? 6.551 17.674 -9.753 1.00 86.56 106 GLY A CA 1
ATOM 816 C C . GLY A 1 106 ? 7.767 16.923 -10.306 1.00 86.56 106 GLY A C 1
ATOM 817 O O . GLY A 1 106 ? 8.353 16.072 -9.633 1.00 86.56 106 GLY A O 1
ATOM 818 N N . GLY A 1 107 ? 8.159 17.260 -11.539 1.00 92.50 107 GLY A N 1
ATOM 819 C CA . GLY A 1 107 ? 9.238 16.586 -12.267 1.00 92.50 107 GLY A CA 1
ATOM 820 C C . GLY A 1 107 ? 8.807 15.233 -12.842 1.00 92.50 107 GLY A C 1
ATOM 821 O O . GLY A 1 107 ? 7.673 15.068 -13.296 1.00 92.50 107 GLY A O 1
ATOM 822 N N . ASN A 1 108 ? 9.725 14.270 -12.834 1.00 95.38 108 ASN A N 1
ATOM 823 C CA . ASN A 1 108 ? 9.512 12.912 -13.331 1.00 95.38 108 ASN A CA 1
ATOM 824 C C . ASN A 1 108 ? 10.088 11.875 -12.350 1.00 95.38 108 ASN A C 1
ATOM 826 O O . ASN A 1 108 ? 10.576 12.233 -11.276 1.00 95.38 108 ASN A O 1
ATOM 830 N N . TRP A 1 109 ? 9.969 10.598 -12.705 1.00 96.06 109 TRP A N 1
ATOM 831 C CA . TRP A 1 109 ? 10.412 9.471 -11.884 1.00 96.06 109 TRP A CA 1
ATOM 832 C C . TRP A 1 109 ? 11.888 9.093 -12.048 1.00 96.06 109 TRP A C 1
ATOM 834 O O . TRP A 1 109 ? 12.330 8.161 -11.378 1.00 96.06 109 TRP A O 1
ATOM 844 N N . ASN A 1 110 ? 12.653 9.788 -12.897 1.00 95.56 110 ASN A N 1
ATOM 845 C CA . ASN A 1 110 ? 14.080 9.510 -13.048 1.00 95.56 110 ASN A CA 1
ATOM 846 C C . ASN A 1 110 ? 14.811 9.730 -11.726 1.00 95.56 110 ASN A C 1
ATOM 848 O O . ASN A 1 110 ? 14.581 10.734 -11.052 1.00 95.56 110 ASN A O 1
ATOM 852 N N . ASP A 1 111 ? 15.634 8.755 -11.354 1.00 94.06 111 ASP A N 1
ATOM 853 C CA . ASP A 1 111 ? 16.388 8.656 -10.104 1.00 94.06 111 ASP A CA 1
ATOM 854 C C . ASP A 1 111 ? 15.548 8.614 -8.822 1.00 94.06 111 ASP A C 1
ATOM 856 O O . ASP A 1 111 ? 16.079 8.370 -7.745 1.00 94.06 111 ASP A O 1
ATOM 860 N N . ARG A 1 112 ? 14.232 8.814 -8.918 1.00 94.31 112 ARG A N 1
ATOM 861 C CA . ARG A 1 112 ? 13.371 9.181 -7.790 1.00 94.31 112 ARG A CA 1
ATOM 862 C C . ARG A 1 112 ? 12.930 8.022 -6.913 1.00 94.31 112 ARG A C 1
ATOM 864 O O . ARG A 1 112 ? 12.523 8.243 -5.778 1.00 94.31 112 ARG A O 1
ATOM 871 N N . ALA A 1 113 ? 12.924 6.810 -7.450 1.00 95.38 113 ALA A N 1
ATOM 872 C CA . ALA A 1 113 ? 12.554 5.643 -6.668 1.00 95.38 113 ALA A CA 1
ATOM 873 C C . ALA A 1 113 ? 13.662 5.318 -5.654 1.00 95.38 113 ALA A C 1
ATOM 875 O O . ALA A 1 113 ? 14.833 5.274 -6.020 1.00 95.38 113 ALA A O 1
ATOM 876 N N . GLU A 1 114 ? 13.278 5.052 -4.407 1.00 95.81 114 GLU A N 1
ATOM 877 C CA . GLU A 1 114 ? 14.186 4.707 -3.302 1.00 95.81 114 GLU A CA 1
ATOM 878 C C . GLU A 1 114 ? 13.888 3.325 -2.702 1.00 95.81 114 GLU A C 1
ATOM 880 O O . GLU A 1 114 ? 14.715 2.768 -1.984 1.00 95.81 114 GLU A O 1
ATOM 885 N N . SER A 1 115 ? 12.714 2.751 -2.973 1.00 95.31 115 SER A N 1
ATOM 886 C CA . SER A 1 115 ? 12.374 1.389 -2.557 1.00 95.31 115 SER A CA 1
ATOM 887 C C . SER A 1 115 ? 11.409 0.723 -3.540 1.00 95.31 115 SER A C 1
ATOM 889 O O . SER A 1 115 ? 10.816 1.380 -4.401 1.00 95.31 115 SER A O 1
ATOM 891 N N . ALA A 1 116 ? 11.281 -0.603 -3.458 1.00 95.44 116 ALA A N 1
ATOM 892 C CA . ALA A 1 116 ? 10.427 -1.380 -4.354 1.00 95.44 116 ALA A CA 1
ATOM 893 C C . ALA A 1 116 ? 9.782 -2.575 -3.665 1.00 95.44 116 ALA A C 1
ATOM 895 O O . ALA A 1 116 ? 10.361 -3.186 -2.766 1.00 95.44 116 ALA A O 1
ATOM 896 N N . LEU A 1 117 ? 8.624 -2.957 -4.193 1.00 92.38 117 LEU A N 1
ATOM 897 C CA . LEU A 1 117 ? 7.944 -4.211 -3.914 1.00 92.38 117 LEU A CA 1
ATOM 898 C C . LEU A 1 117 ? 7.738 -4.947 -5.243 1.00 92.38 117 LEU A C 1
ATOM 900 O O . LEU A 1 117 ? 6.953 -4.504 -6.081 1.00 92.38 117 LEU A O 1
ATOM 904 N N . ALA A 1 118 ? 8.441 -6.064 -5.441 1.00 91.00 118 ALA A N 1
ATOM 905 C CA . ALA A 1 118 ? 8.275 -6.954 -6.591 1.00 91.00 118 ALA A CA 1
ATOM 906 C C . ALA A 1 118 ? 7.168 -7.985 -6.329 1.00 91.00 118 ALA A C 1
ATOM 908 O O . ALA A 1 118 ? 7.325 -9.185 -6.532 1.00 91.00 118 ALA A O 1
ATOM 909 N N . ALA A 1 119 ? 6.046 -7.499 -5.821 1.00 78.94 119 ALA A N 1
ATOM 910 C CA . ALA A 1 119 ? 4.830 -8.252 -5.605 1.00 78.94 119 ALA A CA 1
ATOM 911 C C . ALA A 1 119 ? 3.655 -7.347 -5.994 1.00 78.94 119 ALA A C 1
ATOM 913 O O . ALA A 1 119 ? 3.817 -6.120 -5.992 1.00 78.94 119 ALA A O 1
ATOM 914 N N . PRO A 1 120 ? 2.474 -7.919 -6.291 1.00 67.38 120 PRO A N 1
ATOM 915 C CA . PRO A 1 120 ? 1.286 -7.119 -6.533 1.00 67.38 120 PRO A CA 1
ATOM 916 C C . PRO A 1 120 ? 1.096 -6.137 -5.377 1.00 67.38 120 PRO A C 1
ATOM 918 O O . PRO A 1 120 ? 1.100 -6.580 -4.221 1.00 67.38 120 PRO A O 1
ATOM 921 N N . PRO A 1 121 ? 0.924 -4.832 -5.646 1.00 66.62 121 PRO A N 1
ATOM 922 C CA . PRO A 1 121 ? 0.534 -3.916 -4.592 1.00 66.62 121 PRO A CA 1
ATOM 923 C C . PRO A 1 121 ? -0.758 -4.427 -3.960 1.00 66.62 121 PRO A C 1
ATOM 925 O O . PRO A 1 121 ? -1.660 -4.892 -4.666 1.00 66.62 121 PRO A O 1
ATOM 928 N N . THR A 1 122 ? -0.862 -4.338 -2.633 1.00 71.31 122 THR A N 1
ATOM 929 C CA . THR A 1 122 ? -2.111 -4.651 -1.938 1.00 71.31 122 THR A CA 1
ATOM 930 C C . THR A 1 122 ? -3.207 -3.811 -2.584 1.00 71.31 122 THR A C 1
ATOM 932 O O . THR A 1 122 ? -3.053 -2.587 -2.668 1.00 71.31 122 THR A O 1
ATOM 935 N N . PRO A 1 123 ? -4.295 -4.421 -3.081 1.00 82.75 123 PRO A N 1
ATOM 936 C CA . PRO A 1 123 ? -5.242 -3.699 -3.923 1.00 82.75 123 PRO A CA 1
ATOM 937 C C . PRO A 1 123 ? -5.998 -2.613 -3.143 1.00 82.75 123 PRO A C 1
ATOM 939 O O . PRO A 1 123 ? -6.573 -1.704 -3.747 1.00 82.75 123 PRO A O 1
ATOM 942 N N . LEU A 1 124 ? -5.930 -2.674 -1.807 1.00 89.44 124 LEU A N 1
ATOM 943 C CA . LEU A 1 124 ? -6.437 -1.679 -0.879 1.00 89.44 124 LEU A CA 1
ATOM 944 C C . LEU A 1 124 ? -5.312 -1.035 -0.064 1.00 89.44 124 LEU A C 1
ATOM 946 O O . LEU A 1 124 ? -4.389 -1.711 0.389 1.00 89.44 124 LEU A O 1
ATOM 950 N N . THR A 1 125 ? -5.444 0.261 0.202 1.00 90.56 125 THR A N 1
ATOM 951 C CA . THR A 1 125 ? -4.652 0.981 1.210 1.00 90.56 125 THR A CA 1
ATOM 952 C C . THR A 1 125 ? -5.564 1.582 2.269 1.00 90.56 125 THR A C 1
ATOM 954 O O . THR A 1 125 ? -6.737 1.854 2.006 1.00 90.56 125 THR A O 1
ATOM 957 N N . VAL A 1 126 ? -5.033 1.790 3.477 1.00 94.31 126 VAL A N 1
ATOM 958 C CA . VAL A 1 126 ? -5.783 2.375 4.592 1.00 94.31 126 VAL A CA 1
ATOM 959 C C . VAL A 1 126 ? -5.016 3.555 5.166 1.00 94.31 126 VAL A C 1
ATOM 961 O O . VAL A 1 126 ? -3.856 3.423 5.549 1.00 94.31 126 VAL A O 1
ATOM 964 N N . SER A 1 127 ? -5.677 4.704 5.262 1.00 93.88 127 SER A N 1
ATOM 965 C CA . SER A 1 127 ? -5.207 5.832 6.066 1.00 93.88 127 SER A CA 1
ATOM 966 C C . SER A 1 127 ? -6.073 5.987 7.313 1.00 93.88 127 SER A C 1
ATOM 968 O O . SER A 1 127 ? -7.231 5.571 7.334 1.00 93.88 127 SER A O 1
ATOM 970 N N . GLN A 1 128 ? -5.505 6.569 8.368 1.00 96.31 128 GLN A N 1
ATOM 971 C CA . GLN A 1 128 ? -6.193 6.787 9.639 1.00 96.31 128 GLN A CA 1
ATOM 972 C C . GLN A 1 128 ? -6.178 8.261 10.030 1.00 96.31 128 GLN A C 1
ATOM 974 O O . GLN A 1 128 ? -5.202 8.974 9.783 1.00 96.31 128 GLN A O 1
ATOM 979 N N . LYS A 1 129 ? -7.251 8.704 10.683 1.00 96.56 129 LYS A N 1
ATOM 980 C CA . LYS A 1 129 ? -7.361 10.041 11.259 1.00 96.56 129 LYS A CA 1
ATOM 981 C C . LYS A 1 129 ? -8.098 9.981 12.590 1.00 96.56 129 LYS A C 1
ATOM 983 O O . LYS A 1 129 ? -9.277 9.634 12.629 1.00 96.56 129 LYS A O 1
ATOM 988 N N . LEU A 1 130 ? -7.434 10.399 13.667 1.00 97.88 130 LEU A N 1
ATOM 989 C CA . LEU A 1 130 ? -8.101 10.638 14.944 1.00 97.88 130 LEU A CA 1
ATOM 990 C C . LEU A 1 130 ? -9.101 11.796 14.786 1.00 97.88 130 LEU A C 1
ATOM 992 O O . LEU A 1 130 ? -8.747 12.894 14.349 1.00 97.88 130 LEU A O 1
ATOM 996 N N . ARG A 1 131 ? -10.364 11.547 15.133 1.00 98.12 131 ARG A N 1
ATOM 997 C CA . ARG A 1 131 ? -11.442 12.548 15.158 1.00 98.12 131 ARG A CA 1
ATOM 998 C C . ARG A 1 131 ? -11.527 13.254 16.509 1.00 98.12 131 ARG A C 1
ATOM 1000 O O . ARG A 1 131 ? -11.914 14.418 16.561 1.00 98.12 131 ARG A O 1
ATOM 1007 N N . GLY A 1 132 ? -11.152 12.562 17.580 1.00 97.88 132 GLY A N 1
ATOM 1008 C CA . GLY A 1 132 ? -11.097 13.089 18.938 1.00 97.88 132 GLY A CA 1
ATOM 1009 C C . GLY A 1 132 ? -11.289 11.985 19.970 1.00 97.88 132 GLY A C 1
ATOM 1010 O O . GLY A 1 132 ? -11.477 10.819 19.620 1.00 97.88 132 GLY A O 1
ATOM 1011 N N . HIS A 1 133 ? -11.269 12.364 21.243 1.00 98.19 133 HIS A N 1
ATOM 1012 C CA . HIS A 1 133 ? -11.530 11.446 22.343 1.00 98.19 133 HIS A CA 1
ATOM 1013 C C . HIS A 1 133 ? -12.309 12.131 23.473 1.00 98.19 133 HIS A C 1
ATOM 1015 O O . HIS A 1 133 ? -12.178 13.337 23.694 1.00 98.19 133 HIS A O 1
ATOM 1021 N N . TRP A 1 134 ? -13.106 11.372 24.218 1.00 97.44 134 TRP A N 1
ATOM 1022 C CA . TRP A 1 134 ? -13.893 11.878 25.347 1.00 97.44 134 TRP A CA 1
ATOM 1023 C C . TRP A 1 134 ? -14.112 10.793 26.397 1.00 97.44 134 TRP A C 1
ATOM 1025 O O . TRP A 1 134 ? -13.990 9.607 26.117 1.00 97.44 134 TRP A O 1
ATOM 1035 N N . MET A 1 135 ? -14.442 11.194 27.619 1.00 97.00 135 MET A N 1
ATOM 1036 C CA . MET A 1 135 ? -14.698 10.256 28.711 1.00 97.00 135 MET A CA 1
ATOM 1037 C C . MET A 1 135 ? -15.989 9.462 28.462 1.00 97.00 135 MET A C 1
ATOM 1039 O O . MET A 1 135 ? -17.010 10.026 28.058 1.00 97.00 135 MET A O 1
ATOM 1043 N N . LYS A 1 136 ? -15.963 8.150 28.715 1.00 95.50 136 LYS A N 1
ATOM 1044 C CA . LYS A 1 136 ? -17.138 7.277 28.620 1.00 95.50 136 LYS A CA 1
ATOM 1045 C C . LYS A 1 136 ? -17.871 7.269 29.962 1.00 95.50 136 LYS A C 1
ATOM 1047 O O . LYS A 1 136 ? -17.515 6.543 30.889 1.00 95.50 136 LYS A O 1
ATOM 1052 N N . GLY A 1 137 ? -18.924 8.077 30.059 1.00 89.81 137 GLY A N 1
ATOM 1053 C CA . GLY A 1 137 ? -19.704 8.201 31.291 1.00 89.81 137 GLY A CA 1
ATOM 1054 C C . GLY A 1 137 ? -18.877 8.795 32.435 1.00 89.81 137 GLY A C 1
ATOM 1055 O O . GLY A 1 137 ? -18.118 9.732 32.221 1.00 89.81 137 GLY A O 1
ATOM 1056 N N . ALA A 1 138 ? -19.044 8.262 33.649 1.00 85.81 138 ALA A N 1
ATOM 1057 C CA . ALA A 1 138 ? -18.377 8.754 34.863 1.00 85.81 138 ALA A CA 1
ATOM 1058 C C . ALA A 1 138 ? -17.156 7.913 35.302 1.00 85.81 138 ALA A C 1
ATOM 1060 O O . ALA A 1 138 ? -16.606 8.148 36.377 1.00 85.81 138 ALA A O 1
ATOM 1061 N N . GLY A 1 139 ? -16.777 6.891 34.525 1.00 85.62 139 GLY A N 1
ATOM 1062 C CA . GLY A 1 139 ? -15.658 5.993 34.832 1.00 85.62 139 GLY A CA 1
ATOM 1063 C C . GLY A 1 139 ? -14.310 6.489 34.289 1.00 85.62 139 GLY A C 1
ATOM 1064 O O . GLY A 1 139 ? -14.251 7.534 33.646 1.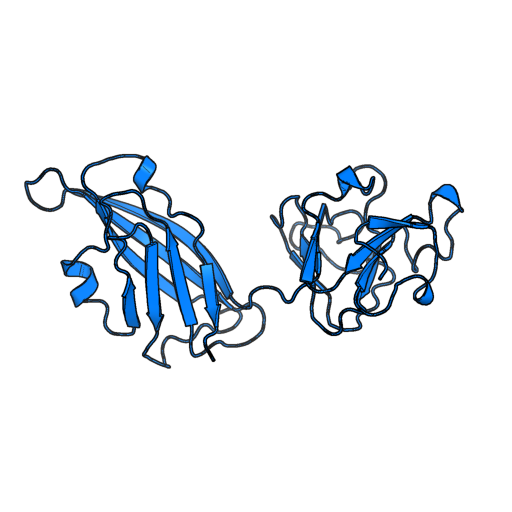00 85.62 139 GLY A O 1
ATOM 1065 N N . PRO A 1 140 ? -13.217 5.727 34.502 1.00 91.56 140 PRO A N 1
ATOM 1066 C CA . PRO A 1 140 ? -11.891 6.091 33.998 1.00 91.56 140 PRO A CA 1
ATOM 1067 C C . PRO A 1 140 ? -11.746 5.900 32.482 1.00 91.56 140 PRO A C 1
ATOM 1069 O O . PRO A 1 140 ? -10.757 6.345 31.912 1.00 91.56 140 PRO A O 1
ATOM 1072 N N . SER A 1 141 ? -12.695 5.227 31.829 1.00 96.62 141 SER A N 1
ATOM 1073 C CA . SER A 1 141 ? -12.604 4.863 30.418 1.00 96.62 141 SER A CA 1
ATOM 1074 C C . SER A 1 141 ? -12.847 6.040 29.480 1.00 96.62 141 SER A C 1
ATOM 1076 O O . SER A 1 141 ? -13.633 6.944 29.767 1.00 96.62 141 SER A O 1
ATOM 1078 N N . TYR A 1 142 ? -12.206 5.993 28.317 1.00 98.19 142 TYR A N 1
ATOM 1079 C CA . TYR A 1 142 ? -12.332 7.001 27.268 1.00 98.19 142 TYR A CA 1
ATOM 1080 C C . TYR A 1 142 ? -12.728 6.349 25.950 1.00 98.19 142 TYR A C 1
ATOM 1082 O O . TYR A 1 142 ? -12.311 5.233 25.655 1.00 98.19 142 TYR A O 1
ATOM 1090 N N . ILE A 1 143 ? -13.507 7.071 25.154 1.00 98.50 143 ILE A N 1
ATOM 1091 C CA . ILE A 1 143 ? -13.727 6.764 23.750 1.00 98.50 143 ILE A CA 1
ATOM 1092 C C . ILE A 1 143 ? -12.694 7.500 22.917 1.00 98.50 143 ILE A C 1
ATOM 1094 O O . ILE A 1 143 ? -12.548 8.710 23.073 1.00 98.50 143 ILE A O 1
ATOM 1098 N N . TYR A 1 144 ? -12.030 6.781 22.018 1.00 98.62 144 TYR A N 1
ATOM 1099 C CA . TYR A 1 144 ? -11.201 7.342 20.955 1.00 98.62 144 TYR A CA 1
ATOM 1100 C C . TYR A 1 144 ? -11.874 7.063 19.612 1.00 98.62 144 TYR A C 1
ATOM 1102 O O . TYR A 1 144 ? -12.120 5.910 19.260 1.00 98.62 144 TYR A O 1
ATOM 1110 N N . SER A 1 145 ? -12.207 8.124 18.880 1.00 98.50 145 SER A N 1
ATOM 1111 C CA . SER A 1 145 ? -12.934 8.050 17.613 1.00 98.50 145 SER A CA 1
ATOM 1112 C C . SER A 1 145 ? -11.984 8.259 16.442 1.00 98.50 145 SER A C 1
ATOM 1114 O O . SER A 1 145 ? -11.243 9.246 16.416 1.00 98.50 145 SER A O 1
ATOM 1116 N N . PHE A 1 146 ? -12.025 7.359 15.464 1.00 98.44 146 PHE A N 1
ATOM 1117 C CA . PHE A 1 146 ? -11.183 7.398 14.273 1.00 98.44 146 PHE A CA 1
ATOM 1118 C C . PHE A 1 146 ? -12.024 7.318 13.009 1.00 98.44 146 PHE A C 1
ATOM 1120 O O . PHE A 1 146 ? -13.003 6.582 12.961 1.00 98.44 146 PHE A O 1
ATOM 1127 N N . GLU A 1 147 ? -11.569 8.006 11.967 1.00 98.25 147 GLU A N 1
ATOM 1128 C CA . GLU A 1 147 ? -11.936 7.687 10.592 1.00 98.25 147 GLU A CA 1
ATOM 1129 C C . GLU A 1 147 ? -10.795 6.893 9.957 1.00 98.25 147 GLU A C 1
ATOM 1131 O O . GLU A 1 147 ? -9.653 7.361 9.895 1.00 98.25 147 GLU A O 1
ATOM 1136 N N . LEU A 1 148 ? -11.115 5.698 9.473 1.00 97.75 148 LEU A N 1
ATOM 1137 C CA . LEU A 1 148 ? -10.257 4.900 8.610 1.00 97.75 148 LEU A CA 1
ATOM 1138 C C . LEU A 1 148 ? -10.743 5.062 7.172 1.00 97.75 148 LEU A C 1
ATOM 1140 O O . LEU A 1 148 ? -11.915 4.850 6.894 1.00 97.75 148 LEU A O 1
ATOM 1144 N N . THR A 1 149 ? -9.868 5.442 6.247 1.00 96.81 149 THR A N 1
ATOM 1145 C CA . THR A 1 149 ? -10.236 5.582 4.833 1.00 96.81 149 THR A CA 1
ATOM 1146 C C . THR A 1 149 ? -9.600 4.463 4.028 1.00 96.81 149 THR A C 1
ATOM 1148 O O . THR A 1 149 ? -8.376 4.417 3.895 1.00 96.81 149 THR A O 1
ATOM 1151 N N . ILE A 1 150 ? -10.434 3.578 3.481 1.00 95.69 150 ILE A N 1
ATOM 1152 C CA . ILE A 1 150 ? -10.005 2.489 2.603 1.00 95.69 150 ILE A CA 1
ATOM 1153 C C . ILE A 1 150 ? -10.038 2.987 1.156 1.00 95.69 150 ILE A C 1
ATOM 1155 O O . ILE A 1 150 ? -11.060 3.490 0.686 1.00 95.69 150 ILE A O 1
ATOM 1159 N N . ASN A 1 151 ? -8.931 2.839 0.437 1.00 92.25 151 ASN A N 1
ATOM 1160 C CA . ASN A 1 151 ? -8.807 3.250 -0.959 1.00 92.25 151 ASN A CA 1
ATOM 1161 C C . ASN A 1 151 ? -8.531 2.034 -1.829 1.00 92.25 151 ASN A C 1
ATOM 1163 O O . ASN A 1 151 ? -7.655 1.240 -1.501 1.00 92.25 151 ASN A O 1
ATOM 1167 N N . ALA A 1 152 ? -9.236 1.922 -2.950 1.00 90.31 152 ALA A N 1
ATOM 1168 C CA . ALA A 1 152 ? -8.915 0.955 -3.985 1.00 90.31 152 ALA A CA 1
ATOM 1169 C C . ALA A 1 152 ? -7.941 1.575 -4.984 1.00 90.31 152 ALA A C 1
ATOM 1171 O O . ALA A 1 152 ? -8.152 2.704 -5.436 1.00 90.31 152 ALA A O 1
ATOM 1172 N N . ARG A 1 153 ? -6.896 0.825 -5.340 1.00 80.50 153 ARG A N 1
ATOM 1173 C CA . ARG A 1 153 ? -5.863 1.297 -6.272 1.00 80.50 153 ARG A CA 1
ATOM 1174 C C . ARG A 1 153 ? -6.361 1.358 -7.713 1.00 80.50 153 ARG A C 1
ATOM 1176 O O . ARG A 1 153 ? -6.356 2.424 -8.319 1.00 80.50 153 ARG A O 1
ATOM 1183 N N . LYS A 1 154 ? -6.792 0.217 -8.260 1.00 75.38 154 LYS A N 1
ATOM 1184 C CA . LYS A 1 154 ? -7.164 0.083 -9.683 1.00 75.38 154 LYS A CA 1
ATOM 1185 C C . LYS A 1 154 ? -8.553 -0.493 -9.900 1.00 75.38 154 LYS A C 1
ATOM 1187 O O . LYS A 1 154 ? -9.283 0.007 -10.750 1.00 75.38 154 LYS A O 1
ATOM 1192 N N . GLU A 1 155 ? -8.921 -1.516 -9.139 1.00 82.75 155 GLU A N 1
ATOM 1193 C CA . GLU A 1 155 ? -10.169 -2.255 -9.331 1.00 82.75 155 GLU A CA 1
ATOM 1194 C C . GLU A 1 155 ? -11.120 -2.062 -8.155 1.00 82.75 155 GLU A C 1
ATOM 1196 O O . GLU A 1 155 ? -10.700 -1.784 -7.035 1.00 82.75 155 GLU A O 1
ATOM 1201 N N . GLY A 1 156 ? -12.421 -2.158 -8.425 1.00 86.75 156 GLY A N 1
ATOM 1202 C CA . GLY A 1 156 ? -13.427 -2.087 -7.374 1.00 86.75 156 GLY A CA 1
ATOM 1203 C C . GLY A 1 156 ? -13.453 -3.378 -6.571 1.00 86.75 156 GLY A C 1
ATOM 1204 O O . GLY A 1 156 ? -13.624 -4.442 -7.154 1.00 86.75 156 GLY A O 1
ATOM 1205 N N . ILE A 1 157 ? -13.344 -3.271 -5.249 1.00 89.31 157 ILE A N 1
ATOM 1206 C CA . ILE A 1 157 ? -13.373 -4.413 -4.336 1.00 89.31 157 ILE A CA 1
ATOM 1207 C C . ILE A 1 157 ? -14.701 -4.441 -3.594 1.00 89.31 157 ILE A C 1
ATOM 1209 O O . ILE A 1 157 ? -15.033 -3.529 -2.830 1.00 89.31 157 ILE A O 1
ATOM 1213 N N . GLU A 1 158 ? -15.457 -5.510 -3.827 1.00 90.19 158 GLU A N 1
ATOM 1214 C CA . GLU A 1 158 ? -16.776 -5.719 -3.229 1.00 90.19 158 GLU A CA 1
ATOM 1215 C C . GLU A 1 158 ? -16.695 -6.324 -1.832 1.00 90.19 158 GLU A C 1
ATOM 1217 O O . GLU A 1 158 ? -17.490 -5.954 -0.971 1.00 90.19 158 GLU A O 1
ATOM 1222 N N . VAL A 1 159 ? -15.729 -7.214 -1.593 1.00 91.31 159 VAL A N 1
ATOM 1223 C CA . VAL A 1 159 ? -15.550 -7.889 -0.306 1.00 91.31 159 VAL A CA 1
ATOM 1224 C C . VAL A 1 159 ? -14.153 -7.616 0.227 1.00 91.31 159 VAL A C 1
ATOM 1226 O O . VAL A 1 159 ? -13.151 -7.931 -0.408 1.00 91.31 159 VAL A O 1
ATOM 1229 N N . TRP A 1 160 ? -14.081 -7.050 1.424 1.00 93.62 160 TRP A N 1
ATOM 1230 C CA . TRP A 1 160 ? -12.845 -6.637 2.060 1.00 93.62 160 TRP A CA 1
ATOM 1231 C C . TRP A 1 160 ? -12.836 -6.937 3.561 1.00 93.62 160 TRP A C 1
ATOM 1233 O O . TRP A 1 160 ? -13.871 -7.034 4.227 1.00 93.62 160 TRP A O 1
ATOM 1243 N N . THR A 1 161 ? -11.630 -7.092 4.095 1.00 95.69 161 THR A N 1
ATOM 1244 C CA . THR A 1 161 ? -11.349 -7.172 5.530 1.00 95.69 161 THR A CA 1
ATOM 1245 C C . THR A 1 161 ? -10.437 -6.018 5.908 1.00 95.69 161 THR A C 1
ATOM 1247 O O . THR A 1 161 ? -9.416 -5.819 5.264 1.00 95.69 161 THR A O 1
ATOM 1250 N N . LEU A 1 162 ? -10.798 -5.280 6.952 1.00 96.75 162 LEU A N 1
ATOM 1251 C CA . LEU A 1 162 ? -9.999 -4.243 7.595 1.00 96.75 162 LEU A CA 1
ATOM 1252 C C . LEU A 1 162 ? -9.411 -4.805 8.891 1.00 96.75 162 LEU A C 1
ATOM 1254 O O . LEU A 1 162 ? -10.137 -5.398 9.691 1.00 96.75 162 LEU A O 1
ATOM 1258 N N . SER A 1 163 ? -8.115 -4.600 9.107 1.00 97.44 163 SER A N 1
ATOM 1259 C CA . SER A 1 163 ? -7.400 -5.070 10.291 1.00 97.44 163 SER A CA 1
ATOM 1260 C C . SER A 1 163 ? -6.437 -4.012 10.814 1.00 97.44 163 SER A C 1
ATOM 1262 O O . SER A 1 163 ? -5.775 -3.329 10.035 1.00 97.44 163 SER A O 1
ATOM 1264 N N . PHE A 1 164 ? -6.331 -3.897 12.135 1.00 97.81 164 PHE A N 1
ATOM 1265 C CA . PHE A 1 164 ? -5.347 -3.047 12.807 1.00 97.81 164 PHE A CA 1
ATOM 1266 C C . PHE A 1 164 ? -5.073 -3.557 14.225 1.00 97.81 164 PHE A C 1
ATOM 1268 O O . PHE A 1 164 ? -5.913 -4.211 14.845 1.00 97.81 164 PHE A O 1
ATOM 1275 N N . GLY A 1 165 ? -3.884 -3.261 14.737 1.00 96.31 165 GLY A N 1
ATOM 1276 C CA . GLY A 1 165 ? -3.504 -3.538 16.116 1.00 96.31 165 GLY A CA 1
ATOM 1277 C C . GLY A 1 165 ? -3.937 -2.421 17.064 1.00 96.31 165 GLY A C 1
ATOM 1278 O O . GLY A 1 165 ? -3.987 -1.245 16.688 1.00 96.31 165 GLY A O 1
ATOM 1279 N N . VAL A 1 166 ? -4.214 -2.798 18.308 1.00 97.25 166 VAL A N 1
ATOM 1280 C CA . VAL A 1 166 ? -4.554 -1.888 19.406 1.00 97.25 166 VAL A CA 1
ATOM 1281 C C . VAL A 1 166 ? -3.743 -2.227 20.655 1.00 97.25 166 VAL A C 1
ATOM 1283 O O . VAL A 1 166 ? -3.252 -3.344 20.819 1.00 97.25 166 VAL A O 1
ATOM 1286 N N . GLU A 1 167 ? -3.598 -1.249 21.545 1.00 95.62 167 GLU A N 1
ATOM 1287 C CA . GLU A 1 167 ? -2.936 -1.445 22.834 1.00 95.62 167 GLU A CA 1
ATOM 1288 C C . GLU A 1 167 ? -3.687 -2.436 23.733 1.00 95.62 167 GLU A C 1
ATOM 1290 O O . GLU A 1 167 ? -4.900 -2.631 23.631 1.00 95.62 167 GLU A O 1
ATOM 1295 N N . LYS A 1 168 ? -2.970 -3.037 24.687 1.00 93.50 168 LYS A N 1
ATOM 1296 C CA . LYS A 1 168 ? -3.573 -3.976 25.641 1.00 93.50 168 LYS A CA 1
ATOM 1297 C C . LYS A 1 168 ? -4.724 -3.321 26.415 1.00 93.50 168 LYS A C 1
ATOM 1299 O O . LYS A 1 168 ? -4.553 -2.275 27.039 1.00 93.50 168 LYS A O 1
ATOM 1304 N N . GLY A 1 169 ? -5.870 -4.003 26.451 1.00 94.06 169 GLY A N 1
ATOM 1305 C CA . GLY A 1 169 ? -7.067 -3.542 27.161 1.00 94.06 169 GLY A CA 1
ATOM 1306 C C . GLY A 1 169 ? -7.911 -2.533 26.379 1.00 94.06 169 GLY A C 1
ATOM 1307 O O . GLY A 1 169 ? -8.913 -2.065 26.912 1.00 94.06 169 GLY A O 1
ATOM 1308 N N . VAL A 1 170 ? -7.526 -2.210 25.141 1.00 97.94 170 VAL A N 1
ATOM 1309 C CA . VAL A 1 170 ? -8.348 -1.442 24.204 1.00 97.94 170 VAL A CA 1
ATOM 1310 C C . VAL A 1 170 ? -9.236 -2.400 23.417 1.00 97.94 170 VAL A C 1
ATOM 1312 O O . VAL A 1 170 ? -8.785 -3.444 22.958 1.00 97.94 170 VAL A O 1
ATOM 1315 N N . THR A 1 171 ? -10.503 -2.038 23.259 1.00 98.38 171 THR A N 1
ATOM 1316 C CA . THR A 1 171 ? -11.482 -2.789 22.457 1.00 98.38 171 THR A CA 1
ATOM 1317 C C . THR A 1 171 ? -12.304 -1.822 21.614 1.00 98.38 171 THR A C 1
ATOM 1319 O O . THR A 1 171 ? -12.264 -0.617 21.852 1.00 98.38 171 THR A O 1
ATOM 1322 N N . LEU A 1 172 ? -13.060 -2.311 20.635 1.00 98.25 172 LEU A N 1
ATOM 1323 C CA . LEU A 1 172 ? -14.126 -1.526 20.017 1.00 98.25 172 LEU A CA 1
ATOM 1324 C C . LEU A 1 172 ? -15.175 -1.173 21.079 1.00 98.25 172 LEU A C 1
ATOM 1326 O O . LEU A 1 172 ? -15.544 -2.018 21.891 1.00 98.25 172 LEU A O 1
ATOM 1330 N N . ASP A 1 173 ? -15.662 0.069 21.067 1.00 97.88 173 ASP A N 1
ATOM 1331 C CA . ASP A 1 173 ? -16.727 0.500 21.972 1.00 97.88 173 ASP A CA 1
ATOM 1332 C C . ASP A 1 173 ? -17.981 -0.352 21.727 1.00 97.88 173 ASP A C 1
ATOM 1334 O O . ASP A 1 173 ? -18.518 -0.322 20.613 1.00 97.88 173 ASP A O 1
ATOM 1338 N N . PRO A 1 174 ? -18.472 -1.099 22.735 1.00 95.56 174 PRO A N 1
ATOM 1339 C CA . PRO A 1 174 ? -19.626 -1.971 22.562 1.00 95.56 174 PRO A CA 1
ATOM 1340 C C . PRO A 1 174 ? -20.866 -1.225 22.065 1.00 95.56 174 PRO A C 1
ATOM 1342 O O . PRO A 1 174 ? -21.592 -1.752 21.225 1.00 95.56 174 PRO A O 1
ATOM 1345 N N . ASP A 1 175 ? -21.086 0.015 22.517 1.00 95.25 175 ASP A N 1
ATOM 1346 C CA . ASP A 1 175 ? -22.250 0.800 22.096 1.00 95.25 175 ASP A CA 1
ATOM 1347 C C . ASP A 1 175 ? -22.171 1.133 20.601 1.00 95.25 175 ASP A C 1
ATOM 1349 O O . ASP A 1 175 ? -23.114 0.862 19.854 1.00 95.25 175 ASP A O 1
ATOM 1353 N N . TRP A 1 176 ? -21.023 1.633 20.136 1.00 95.81 176 TRP A N 1
ATOM 1354 C CA . TRP A 1 176 ? -20.768 1.863 18.712 1.00 95.81 176 TRP A CA 1
ATOM 1355 C C . TRP A 1 176 ? -20.882 0.570 17.895 1.00 95.81 176 TRP A C 1
ATOM 1357 O O . TRP A 1 176 ? -21.539 0.566 16.850 1.00 95.81 176 TRP A O 1
ATOM 1367 N N . ALA A 1 177 ? -20.329 -0.541 18.386 1.00 94.25 177 ALA A N 1
ATOM 1368 C CA . ALA A 1 177 ? -20.353 -1.827 17.696 1.00 94.25 177 ALA A CA 1
ATOM 1369 C C . ALA A 1 177 ? -21.789 -2.308 17.425 1.00 94.25 177 ALA A C 1
ATOM 1371 O O . ALA A 1 177 ? -22.064 -2.894 16.378 1.00 94.25 177 ALA A O 1
ATOM 1372 N N . THR A 1 178 ? -22.745 -1.994 18.311 1.00 92.31 178 THR A N 1
ATOM 1373 C CA . THR A 1 178 ? -24.160 -2.292 18.042 1.00 92.31 178 THR A CA 1
ATOM 1374 C C . THR A 1 178 ? -24.759 -1.450 16.916 1.00 92.31 178 THR A C 1
ATOM 1376 O O . THR A 1 178 ? -25.718 -1.900 16.292 1.00 92.31 178 THR A O 1
ATOM 1379 N N . THR A 1 179 ? -24.222 -0.266 16.620 1.00 91.88 179 THR A N 1
ATOM 1380 C CA . THR A 1 179 ? -24.710 0.618 15.544 1.00 91.88 179 THR A CA 1
ATOM 1381 C C . THR A 1 179 ? -24.095 0.309 14.183 1.00 91.88 179 THR A C 1
ATOM 1383 O O . THR A 1 179 ? -24.668 0.647 13.147 1.00 91.88 179 THR A O 1
ATOM 1386 N N . PHE A 1 180 ? -22.959 -0.382 14.167 1.00 91.94 180 PHE A N 1
ATOM 1387 C CA . PHE A 1 180 ? -22.222 -0.698 12.957 1.00 91.94 180 PHE A CA 1
ATOM 1388 C C . PHE A 1 180 ? -22.808 -1.947 12.277 1.00 91.94 180 PHE A C 1
ATOM 1390 O O . PHE A 1 180 ? -22.522 -3.078 12.662 1.00 91.94 180 PHE A O 1
ATOM 1397 N N . LYS A 1 181 ? -23.718 -1.747 11.310 1.00 88.44 181 LYS A N 1
ATOM 1398 C CA . LYS A 1 181 ? -24.577 -2.826 10.771 1.00 88.44 181 LYS A CA 1
ATOM 1399 C C . LYS A 1 181 ? -24.173 -3.405 9.418 1.00 88.44 181 LYS A C 1
ATOM 1401 O O . LYS A 1 181 ? -24.639 -4.488 9.080 1.00 88.44 181 LYS A O 1
ATOM 1406 N N . TRP A 1 182 ? -23.350 -2.709 8.644 1.00 89.62 182 TRP A N 1
ATOM 1407 C CA . TRP A 1 182 ? -23.019 -3.108 7.270 1.00 89.62 182 TRP A CA 1
ATOM 1408 C C . TRP A 1 182 ? -21.772 -4.016 7.175 1.00 89.62 182 TRP A C 1
ATOM 1410 O O . TRP A 1 182 ? -21.332 -4.391 6.085 1.00 89.62 182 TRP A O 1
ATOM 1420 N N . ALA A 1 183 ? -21.215 -4.402 8.326 1.00 92.25 183 ALA A N 1
ATOM 1421 C CA . ALA A 1 183 ? -20.060 -5.279 8.450 1.00 92.25 183 ALA A CA 1
ATOM 1422 C C . ALA A 1 183 ? -20.160 -6.163 9.701 1.00 92.25 183 ALA A C 1
ATOM 1424 O O . ALA A 1 183 ? -20.942 -5.914 10.618 1.00 92.25 183 ALA A O 1
ATOM 1425 N N . THR A 1 184 ? -19.334 -7.201 9.747 1.00 94.81 184 THR A N 1
ATOM 1426 C CA . THR A 1 184 ? -19.145 -8.081 10.897 1.00 94.81 184 THR A CA 1
ATOM 1427 C C . THR A 1 184 ? -17.834 -7.758 11.600 1.00 94.81 184 THR A C 1
ATOM 1429 O O . THR A 1 184 ? -16.776 -7.699 10.974 1.00 94.81 184 THR A O 1
ATOM 1432 N N . ILE A 1 185 ? -17.899 -7.608 12.921 1.00 96.81 185 ILE A N 1
ATOM 1433 C CA . ILE A 1 185 ? -16.723 -7.548 13.789 1.00 96.81 185 ILE A CA 1
ATOM 1434 C C . ILE A 1 185 ? -16.287 -8.990 14.060 1.00 96.81 185 ILE A C 1
ATOM 1436 O O . ILE A 1 185 ? -16.994 -9.747 14.721 1.00 96.81 185 ILE A O 1
ATOM 1440 N N . VAL A 1 186 ? -15.144 -9.379 13.500 1.00 97.25 186 VAL A N 1
ATOM 1441 C CA . VAL A 1 186 ? -14.543 -10.712 13.670 1.00 97.25 186 VAL A CA 1
ATOM 1442 C C . VAL A 1 186 ? -13.669 -10.743 14.922 1.00 97.25 186 VAL A C 1
ATOM 1444 O O . VAL A 1 186 ? -13.671 -11.731 15.652 1.00 97.25 186 VAL A O 1
ATOM 1447 N N . LYS A 1 187 ? -12.938 -9.651 15.175 1.00 98.06 187 LYS A N 1
ATOM 1448 C CA . LYS A 1 187 ? -12.173 -9.420 16.403 1.00 98.06 187 LYS A CA 1
ATOM 1449 C C . LYS A 1 187 ? -12.391 -7.996 16.874 1.00 98.06 187 LYS A C 1
ATOM 1451 O O . LYS A 1 187 ? -12.366 -7.072 16.063 1.00 98.06 187 LYS A O 1
ATOM 1456 N N . ASP A 1 188 ? -12.583 -7.827 18.172 1.00 97.81 188 ASP A N 1
ATOM 1457 C CA . ASP A 1 188 ? -12.931 -6.551 18.791 1.00 97.81 188 ASP A CA 1
ATOM 1458 C C . ASP A 1 188 ? -11.741 -5.819 19.420 1.00 97.81 188 ASP A C 1
ATOM 1460 O O . ASP A 1 188 ? -11.936 -4.763 20.008 1.00 97.81 188 ASP A O 1
ATOM 1464 N N . GLY A 1 189 ? -10.519 -6.347 19.304 1.00 97.31 189 GLY A N 1
ATOM 1465 C CA . GLY A 1 189 ? -9.331 -5.782 19.947 1.00 97.31 189 GLY A CA 1
ATOM 1466 C C . GLY A 1 189 ? -8.982 -6.409 21.295 1.00 97.31 189 GLY A C 1
ATOM 1467 O O . GLY A 1 189 ? -7.893 -6.153 21.802 1.00 97.31 189 GLY A O 1
ATOM 1468 N N . SER A 1 190 ? -9.826 -7.282 21.859 1.00 96.56 190 SER A N 1
ATOM 1469 C CA . SER A 1 190 ? -9.540 -7.941 23.146 1.00 96.56 190 SER A CA 1
ATOM 1470 C C . SER A 1 190 ? -8.257 -8.786 23.136 1.00 96.56 190 SER A C 1
ATOM 1472 O O . SER A 1 190 ? -7.610 -8.932 24.176 1.00 96.56 190 SER A O 1
ATOM 1474 N N . ASP A 1 191 ? -7.844 -9.284 21.966 1.00 95.38 191 ASP A N 1
ATOM 1475 C CA . ASP A 1 191 ? -6.579 -9.992 21.735 1.00 95.38 191 ASP A CA 1
ATOM 1476 C C . ASP A 1 191 ? -5.449 -9.087 21.196 1.00 95.38 191 ASP A C 1
ATOM 1478 O O . ASP A 1 191 ? -4.405 -9.579 20.767 1.00 95.38 191 ASP A O 1
ATOM 1482 N N . GLY A 1 192 ? -5.645 -7.765 21.218 1.00 95.81 192 GLY A N 1
ATOM 1483 C CA . GLY A 1 192 ? -4.731 -6.766 20.661 1.00 95.81 192 GLY A CA 1
ATOM 1484 C C . GLY A 1 192 ? -4.923 -6.502 19.166 1.00 95.81 192 GLY A C 1
ATOM 1485 O O . GLY A 1 192 ? -4.197 -5.685 18.603 1.00 95.81 192 GLY A O 1
ATOM 1486 N N . THR A 1 193 ? -5.877 -7.164 18.501 1.00 97.50 193 THR A N 1
ATOM 1487 C CA . THR A 1 193 ? -6.170 -6.954 17.076 1.00 97.50 193 THR A CA 1
ATOM 1488 C C . THR A 1 193 ? -7.661 -6.740 16.846 1.00 97.50 193 THR A C 1
ATOM 1490 O O . THR A 1 193 ? -8.504 -7.494 17.327 1.00 97.50 193 THR A O 1
ATOM 1493 N N . VAL A 1 194 ? -8.002 -5.736 16.047 1.00 98.31 194 VAL A N 1
ATOM 1494 C CA . VAL A 1 194 ? -9.357 -5.544 15.533 1.00 98.31 194 VAL A CA 1
ATOM 1495 C C . VAL A 1 194 ? -9.421 -6.065 14.106 1.00 98.31 194 VAL A C 1
ATOM 1497 O O . VAL A 1 194 ? -8.534 -5.782 13.304 1.00 98.31 194 VAL A O 1
ATOM 1500 N N . VAL A 1 195 ? -10.483 -6.806 13.788 1.00 97.94 195 VAL A N 1
ATOM 1501 C CA . VAL A 1 195 ? -10.759 -7.302 12.436 1.00 97.94 195 VAL A CA 1
ATOM 1502 C C . VAL A 1 195 ? -12.229 -7.072 12.116 1.00 97.94 195 VAL A C 1
ATOM 1504 O O . VAL A 1 195 ? -13.112 -7.578 12.812 1.00 97.94 195 VAL A O 1
ATOM 1507 N N . ILE A 1 196 ? -12.485 -6.331 11.041 1.00 97.25 196 ILE A N 1
ATOM 1508 C CA . ILE A 1 196 ? -13.816 -5.980 10.545 1.00 97.25 196 ILE A CA 1
ATOM 1509 C C . ILE A 1 196 ? -13.931 -6.472 9.104 1.00 97.25 196 ILE A C 1
ATOM 1511 O O . ILE A 1 196 ? -13.106 -6.127 8.263 1.00 97.25 196 ILE A O 1
ATOM 1515 N N . LYS A 1 197 ? -14.966 -7.252 8.802 1.00 95.56 197 LYS A N 1
ATOM 1516 C CA . LYS A 1 197 ? -15.247 -7.760 7.455 1.00 95.56 197 LYS A CA 1
ATOM 1517 C C . LYS A 1 197 ? -16.552 -7.168 6.948 1.00 95.56 197 LYS A C 1
ATOM 1519 O O . LYS A 1 197 ? -17.565 -7.296 7.634 1.00 95.56 197 LYS A O 1
ATOM 1524 N N . ASN A 1 198 ? -16.565 -6.554 5.768 1.00 94.31 198 ASN A N 1
ATOM 1525 C CA . ASN A 1 198 ? -17.826 -6.059 5.223 1.00 94.31 198 ASN A CA 1
ATOM 1526 C C . ASN A 1 198 ? -18.781 -7.218 4.887 1.00 94.31 198 ASN A C 1
ATOM 1528 O O . ASN A 1 198 ? -18.365 -8.314 4.508 1.00 94.31 198 ASN A O 1
ATOM 1532 N N . THR A 1 199 ? -20.076 -6.973 5.051 1.00 88.94 199 THR A N 1
ATOM 1533 C CA . THR A 1 199 ? -21.139 -7.930 4.704 1.00 88.94 199 THR A CA 1
ATOM 1534 C C . THR A 1 199 ? -22.146 -7.342 3.728 1.00 88.94 199 THR A C 1
ATOM 1536 O O . THR A 1 199 ? -22.899 -8.085 3.102 1.00 88.94 199 THR A O 1
ATOM 1539 N N . ASP A 1 200 ? -22.148 -6.020 3.577 1.00 86.75 200 ASP A N 1
ATOM 1540 C CA . ASP A 1 200 ? -23.011 -5.301 2.658 1.00 86.75 200 ASP A CA 1
ATOM 1541 C C . ASP A 1 200 ? -22.264 -4.969 1.347 1.00 86.75 200 ASP A C 1
ATOM 1543 O O . ASP A 1 200 ? -21.300 -4.192 1.370 1.00 86.75 200 ASP A O 1
ATOM 1547 N N . PRO A 1 201 ? -22.709 -5.499 0.190 1.00 78.44 201 PRO A N 1
ATOM 1548 C CA . PRO A 1 201 ? -22.077 -5.244 -1.108 1.00 78.44 201 PRO A CA 1
ATOM 1549 C C . PRO A 1 201 ? -22.234 -3.790 -1.587 1.00 78.44 201 PRO A C 1
ATOM 1551 O O . PRO A 1 201 ? -21.564 -3.367 -2.532 1.00 78.44 201 PRO A O 1
ATOM 1554 N N . THR A 1 202 ? -23.101 -2.992 -0.953 1.00 86.38 202 THR A N 1
ATOM 1555 C CA . THR A 1 202 ? -23.209 -1.554 -1.243 1.00 86.38 202 THR A CA 1
ATOM 1556 C C . THR A 1 202 ? -22.032 -0.751 -0.680 1.00 86.38 202 THR A C 1
ATOM 1558 O O . THR A 1 202 ? -21.724 0.320 -1.205 1.00 86.38 202 THR A O 1
ATOM 1561 N N . HIS A 1 203 ? -21.312 -1.296 0.308 1.00 90.00 203 HIS A N 1
ATOM 1562 C CA . HIS A 1 203 ? -20.127 -0.697 0.931 1.00 90.00 203 HIS A CA 1
ATOM 1563 C C . HIS A 1 203 ? -18.831 -1.225 0.294 1.00 90.00 203 HIS A C 1
ATOM 1565 O O . HIS A 1 203 ? -17.892 -1.646 0.974 1.00 90.00 203 HIS A O 1
ATOM 1571 N N . LYS A 1 204 ? -18.795 -1.216 -1.041 1.00 91.38 204 LYS A N 1
ATOM 1572 C CA . LYS A 1 204 ? -17.615 -1.570 -1.835 1.00 91.38 204 LYS A CA 1
ATOM 1573 C C . LYS A 1 204 ? -16.617 -0.421 -1.918 1.00 91.38 204 LYS A C 1
ATOM 1575 O O . LYS A 1 204 ? -17.002 0.751 -1.919 1.00 91.38 204 LYS A O 1
ATOM 1580 N N . VAL A 1 205 ? -15.343 -0.759 -2.061 1.00 92.12 205 VAL A N 1
ATOM 1581 C CA . VAL A 1 205 ? -14.276 0.219 -2.278 1.00 92.12 205 VAL A CA 1
ATOM 1582 C C . VAL A 1 205 ? -14.069 0.352 -3.780 1.00 92.12 205 VAL A C 1
ATOM 1584 O O . VAL A 1 205 ? -13.641 -0.595 -4.428 1.00 92.12 205 VAL A O 1
ATOM 1587 N N . ALA A 1 206 ? -14.407 1.504 -4.356 1.00 89.38 206 ALA A N 1
ATOM 1588 C CA . ALA A 1 206 ? -14.231 1.743 -5.786 1.00 89.38 206 ALA A CA 1
ATOM 1589 C C . ALA A 1 206 ? -12.990 2.613 -6.055 1.00 89.38 206 ALA A C 1
ATOM 1591 O O . ALA A 1 206 ? -12.640 3.453 -5.218 1.00 89.38 206 ALA A O 1
ATOM 1592 N N . PRO A 1 207 ? -12.336 2.467 -7.222 1.00 85.75 207 PRO A N 1
ATOM 1593 C CA . PRO A 1 207 ? -11.215 3.321 -7.599 1.00 85.75 207 PRO A CA 1
ATOM 1594 C C . PRO A 1 207 ? -11.646 4.787 -7.592 1.00 85.75 207 PRO A C 1
ATOM 1596 O O . PRO A 1 207 ? -12.732 5.121 -8.072 1.00 85.75 207 PRO A O 1
ATOM 1599 N N . ASN A 1 208 ? -10.808 5.664 -7.038 1.00 82.50 208 ASN A N 1
ATOM 1600 C CA . ASN A 1 208 ? -11.082 7.103 -6.894 1.00 82.50 208 ASN A CA 1
ATOM 1601 C C . ASN A 1 208 ? -12.334 7.458 -6.064 1.00 82.50 208 ASN A C 1
ATOM 1603 O O . ASN A 1 208 ? -12.756 8.615 -6.049 1.00 82.50 208 ASN A O 1
ATOM 1607 N N . LYS A 1 209 ? -12.929 6.492 -5.355 1.00 91.50 209 LYS A N 1
ATOM 1608 C CA . LYS A 1 209 ? -14.026 6.723 -4.414 1.00 91.50 209 LYS A CA 1
ATOM 1609 C C . LYS A 1 209 ? 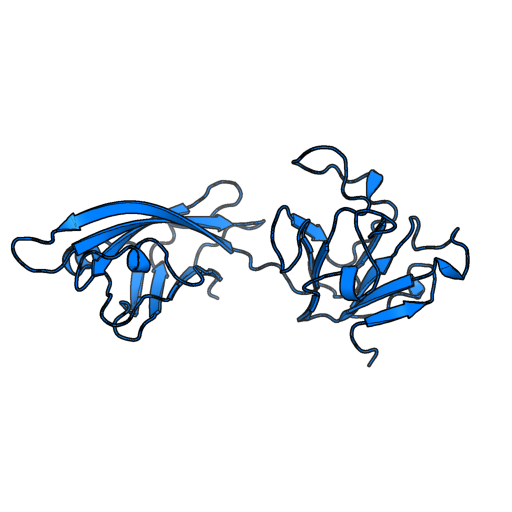-13.681 6.053 -3.081 1.00 91.50 209 LYS A C 1
ATOM 1611 O O . LYS A 1 209 ? -14.116 4.924 -2.840 1.00 91.50 209 LYS A O 1
ATOM 1616 N N . PRO A 1 210 ? -12.887 6.735 -2.238 1.00 91.62 210 PRO A N 1
ATOM 1617 C CA . PRO A 1 210 ? -12.485 6.211 -0.942 1.00 91.62 210 PRO A CA 1
ATOM 1618 C C . PRO A 1 210 ? -13.698 5.864 -0.076 1.00 91.62 210 PRO A C 1
ATOM 1620 O O . PRO A 1 210 ? -14.704 6.579 -0.091 1.00 91.62 210 PRO A O 1
ATOM 1623 N N . LEU A 1 211 ? -13.591 4.777 0.683 1.00 96.00 211 LEU A N 1
ATOM 1624 C CA . LEU A 1 211 ? -14.608 4.341 1.631 1.00 96.00 211 LEU A CA 1
ATOM 1625 C C . LEU A 1 211 ? -14.192 4.750 3.052 1.00 96.00 211 LEU A C 1
ATOM 1627 O O . LEU A 1 211 ? -13.252 4.159 3.592 1.00 96.00 211 LEU A O 1
ATOM 1631 N N . PRO A 1 212 ? -14.860 5.738 3.671 1.00 96.44 212 PRO A N 1
ATOM 1632 C CA . PRO A 1 212 ? -14.649 6.048 5.076 1.00 96.44 212 PRO A CA 1
ATOM 1633 C C . PRO A 1 212 ? -15.313 4.995 5.972 1.00 96.44 212 PRO A C 1
ATOM 1635 O O . PRO A 1 212 ? -16.430 4.540 5.716 1.00 96.44 212 PRO A O 1
ATOM 1638 N N . VAL A 1 213 ? -14.620 4.633 7.045 1.00 96.81 213 VAL A N 1
ATOM 1639 C CA . VAL A 1 213 ? -15.049 3.703 8.087 1.00 96.81 213 VAL A CA 1
ATOM 1640 C C . VAL A 1 213 ? -14.776 4.361 9.433 1.00 96.81 213 VAL A C 1
ATOM 1642 O O . VAL A 1 213 ? -13.639 4.399 9.904 1.00 96.81 213 VAL A O 1
ATOM 1645 N N . ASP A 1 214 ? -15.823 4.903 10.047 1.00 96.81 214 ASP A N 1
ATOM 1646 C CA . ASP A 1 214 ? -15.728 5.494 11.378 1.00 96.81 214 ASP A CA 1
ATOM 1647 C C . ASP A 1 214 ? -15.802 4.407 12.449 1.00 96.81 214 ASP A C 1
ATOM 1649 O O . ASP A 1 214 ? -16.759 3.631 12.485 1.00 96.81 214 ASP A O 1
ATOM 1653 N N . ILE A 1 215 ? -14.818 4.384 13.345 1.00 97.75 215 ILE A N 1
ATOM 1654 C CA . ILE A 1 215 ? -14.744 3.448 14.468 1.00 97.75 215 ILE A CA 1
ATOM 1655 C C . ILE A 1 215 ? -14.607 4.188 15.795 1.00 97.75 215 ILE A C 1
ATOM 1657 O O . ILE A 1 215 ? -14.082 5.302 15.860 1.00 97.75 215 ILE A O 1
ATOM 1661 N N . GLN A 1 216 ? -15.041 3.542 16.873 1.00 98.44 216 GLN A N 1
ATOM 1662 C CA . GLN A 1 216 ? -14.832 4.023 18.234 1.00 98.44 216 GLN A CA 1
ATOM 1663 C C . GLN A 1 216 ? -14.183 2.927 19.067 1.00 98.44 216 GLN A C 1
ATOM 1665 O O . GLN A 1 216 ? -14.660 1.795 19.088 1.00 98.44 216 GLN A O 1
ATOM 1670 N N . LEU A 1 217 ? -13.092 3.273 19.742 1.00 98.44 217 LEU A N 1
ATOM 1671 C CA . LEU A 1 217 ? -12.389 2.403 20.673 1.00 98.44 217 LEU A CA 1
ATOM 1672 C C . LEU A 1 217 ? -12.728 2.789 22.108 1.00 98.44 217 LEU A C 1
ATOM 1674 O O . LEU A 1 217 ? -12.707 3.971 22.445 1.00 98.44 217 LEU A O 1
ATOM 1678 N N . LEU A 1 218 ? -12.983 1.795 22.951 1.00 98.44 218 LEU A N 1
ATOM 1679 C CA . LEU A 1 218 ? -13.035 1.926 24.397 1.00 98.44 218 LEU A CA 1
ATOM 1680 C C . LEU A 1 218 ? -11.639 1.671 24.976 1.00 98.44 218 LEU A C 1
ATOM 1682 O O . LEU A 1 218 ? -11.113 0.557 24.917 1.00 98.44 218 LEU A O 1
ATOM 1686 N N . CYS A 1 219 ? -11.064 2.712 25.566 1.00 97.88 219 CYS A N 1
ATOM 1687 C CA . CYS A 1 219 ? -9.740 2.699 26.173 1.00 97.88 219 CYS A CA 1
ATOM 1688 C C . CYS A 1 219 ? -9.841 2.725 27.711 1.00 97.88 219 CYS A C 1
ATOM 1690 O O . CYS A 1 219 ? -10.727 3.397 28.252 1.00 97.88 219 CYS A O 1
ATOM 1692 N N . PRO A 1 220 ? -8.921 2.067 28.448 1.00 96.56 220 PRO A N 1
ATOM 1693 C CA . PRO A 1 220 ? -8.925 2.053 29.919 1.00 96.56 220 PRO A CA 1
ATOM 1694 C C . PRO A 1 220 ? -8.712 3.421 30.586 1.00 96.56 220 PRO A C 1
ATOM 1696 O O . PRO A 1 220 ? -8.973 3.562 31.779 1.00 96.56 220 PRO A O 1
ATOM 1699 N N . GLY A 1 221 ? -8.215 4.404 29.835 1.00 96.44 221 GLY A N 1
ATOM 1700 C CA . GLY A 1 221 ? -7.870 5.738 30.308 1.00 96.44 221 GLY A CA 1
ATOM 1701 C C . GLY A 1 221 ? -7.596 6.698 29.157 1.00 96.44 221 GLY A C 1
ATOM 1702 O O . GLY A 1 221 ? -7.689 6.326 27.986 1.00 96.44 221 GLY A O 1
ATOM 1703 N N . GLN A 1 222 ? -7.219 7.927 29.499 1.00 96.31 222 GLN A N 1
ATOM 1704 C CA . GLN A 1 222 ? -6.715 8.901 28.535 1.00 96.31 222 GLN A CA 1
ATOM 1705 C C . GLN A 1 222 ? -5.195 8.763 28.401 1.00 96.31 222 GLN A C 1
ATOM 1707 O O . GLN A 1 222 ? -4.470 8.854 29.389 1.00 96.31 222 GLN A O 1
ATOM 1712 N N . SER A 1 223 ? -4.713 8.553 27.180 1.00 96.19 223 SER A N 1
ATOM 1713 C CA . SER A 1 223 ? -3.289 8.478 26.847 1.00 96.19 223 SER A CA 1
ATOM 1714 C C . SER A 1 223 ? -3.064 8.813 25.375 1.00 96.19 223 SER A C 1
ATOM 1716 O O . SER A 1 223 ? -3.887 8.475 24.524 1.00 96.19 223 SER A O 1
ATOM 1718 N N . THR A 1 224 ? -1.917 9.411 25.058 1.00 95.62 224 THR A N 1
ATOM 1719 C CA . THR A 1 224 ? -1.498 9.656 23.670 1.00 95.62 224 THR A CA 1
ATOM 1720 C C . THR A 1 224 ? -1.159 8.363 22.928 1.00 95.62 224 THR A C 1
ATOM 1722 O O . THR A 1 224 ? -1.241 8.309 21.706 1.00 95.62 224 THR A O 1
ATOM 1725 N N . THR A 1 225 ? -0.853 7.275 23.645 1.00 95.19 225 THR A N 1
ATOM 1726 C CA . THR A 1 225 ? -0.628 5.945 23.046 1.00 95.19 225 THR A CA 1
ATOM 1727 C C . THR A 1 225 ? -1.859 5.406 22.319 1.00 95.19 225 THR A C 1
ATOM 1729 O O . THR A 1 225 ? -1.731 4.526 21.480 1.00 95.19 225 THR A O 1
ATOM 1732 N N . TYR A 1 226 ? -3.051 5.923 22.634 1.00 96.94 226 TYR A N 1
ATOM 1733 C CA . TYR A 1 226 ? -4.307 5.534 21.993 1.00 96.94 226 TYR A CA 1
ATOM 1734 C C . TYR A 1 226 ? -4.680 6.430 20.806 1.00 96.94 226 TYR A C 1
ATOM 1736 O O . TYR A 1 226 ? -5.733 6.228 20.213 1.00 96.94 226 TYR A O 1
ATOM 1744 N N . GLU A 1 227 ? -3.858 7.424 20.454 1.00 97.31 227 GLU A N 1
ATOM 1745 C CA . GLU A 1 227 ? -4.131 8.370 19.360 1.00 97.31 227 GLU A CA 1
ATOM 1746 C C . GLU A 1 227 ? -3.715 7.841 17.981 1.00 97.31 227 GLU A C 1
ATOM 1748 O O . GLU A 1 227 ? -3.933 8.504 16.968 1.00 97.31 227 GLU A O 1
ATOM 1753 N N . THR A 1 228 ? -3.109 6.654 17.913 1.00 93.81 228 THR A N 1
ATOM 1754 C CA . THR A 1 228 ? -2.676 6.016 16.666 1.00 93.81 228 THR A CA 1
ATOM 1755 C C . THR A 1 228 ? -2.958 4.519 16.719 1.00 93.81 228 THR A C 1
ATOM 1757 O O . THR A 1 228 ? -2.666 3.855 17.709 1.00 93.81 228 THR A O 1
ATOM 1760 N N . LEU A 1 229 ? -3.524 3.991 15.639 1.00 94.50 229 LEU A N 1
ATOM 1761 C CA . LEU A 1 229 ? -3.753 2.567 15.422 1.00 94.50 229 LEU A CA 1
ATOM 1762 C C . LEU A 1 229 ? -2.514 1.930 14.795 1.00 94.50 229 LEU A C 1
ATOM 1764 O O . LEU A 1 229 ? -1.866 2.531 13.931 1.00 94.50 229 LEU A O 1
ATOM 1768 N N . HIS A 1 230 ? -2.220 0.690 15.173 1.00 91.75 230 HIS A N 1
ATOM 1769 C CA . HIS A 1 230 ? -1.034 -0.008 14.687 1.00 91.75 230 HIS A CA 1
ATOM 1770 C C . HIS A 1 230 ? -1.323 -0.712 13.364 1.00 91.75 230 HIS A C 1
ATOM 1772 O O . HIS A 1 230 ? -2.232 -1.534 1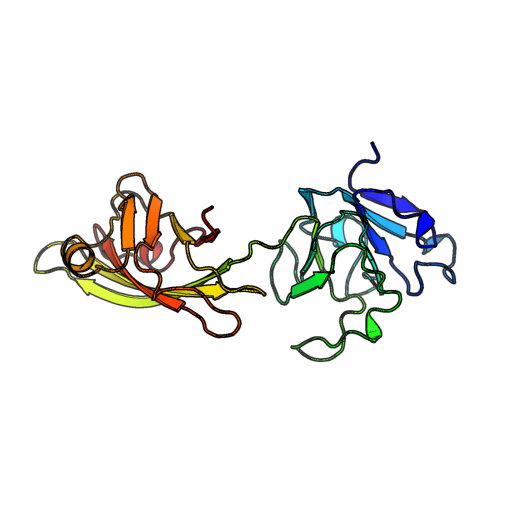3.287 1.00 91.75 230 HIS A O 1
ATOM 1778 N N . ASN A 1 231 ? -0.524 -0.429 12.334 1.00 89.94 231 ASN A N 1
ATOM 1779 C CA . ASN A 1 231 ? -0.540 -1.132 11.043 1.00 89.94 231 ASN A CA 1
ATOM 1780 C C . ASN A 1 231 ? -1.951 -1.333 10.440 1.00 89.94 231 ASN A C 1
ATOM 1782 O O . ASN A 1 231 ? -2.345 -2.476 10.184 1.00 89.94 231 ASN A O 1
ATOM 1786 N N . PRO A 1 232 ? -2.740 -0.261 10.225 1.00 92.81 232 PRO A N 1
ATOM 1787 C CA . PRO A 1 232 ? -4.032 -0.396 9.573 1.00 92.81 232 PRO A CA 1
ATOM 1788 C C . PRO A 1 232 ? -3.857 -0.918 8.146 1.00 92.81 232 PRO A C 1
ATOM 1790 O O . PRO A 1 232 ? -3.113 -0.359 7.344 1.00 92.81 232 PRO A O 1
ATOM 1793 N N . THR A 1 233 ? -4.548 -2.007 7.834 1.00 92.50 233 THR A N 1
ATOM 1794 C CA . THR A 1 233 ? -4.467 -2.707 6.549 1.00 92.50 233 THR A CA 1
ATOM 1795 C C . THR A 1 233 ? -5.851 -3.132 6.096 1.00 92.50 233 THR A C 1
ATOM 1797 O O . THR A 1 233 ? -6.727 -3.408 6.914 1.00 92.50 233 THR A O 1
ATOM 1800 N N . ALA A 1 234 ? -6.048 -3.194 4.782 1.00 93.69 234 ALA A N 1
ATOM 1801 C CA . ALA A 1 234 ? -7.235 -3.785 4.199 1.00 93.69 234 ALA A CA 1
ATOM 1802 C C . ALA A 1 234 ? -6.840 -4.774 3.104 1.00 93.69 234 ALA A C 1
ATOM 1804 O O . ALA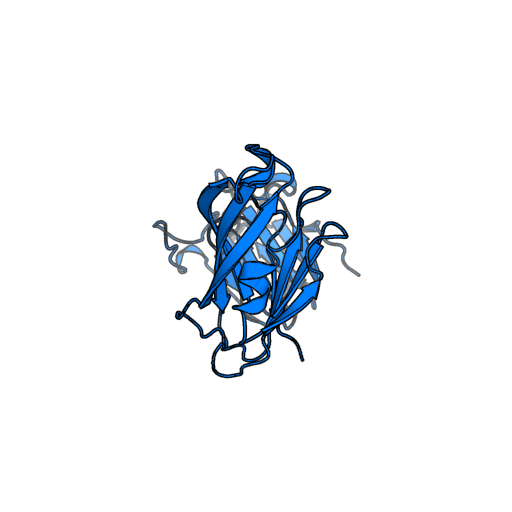 A 1 234 ? -5.881 -4.545 2.366 1.00 93.69 234 ALA A O 1
ATOM 1805 N N . THR A 1 235 ? -7.580 -5.870 3.003 1.00 91.06 235 THR A N 1
ATOM 1806 C CA . THR A 1 235 ? -7.376 -6.901 1.984 1.00 91.06 235 THR A CA 1
ATOM 1807 C C . THR A 1 235 ? -8.691 -7.230 1.308 1.00 91.06 235 THR A C 1
ATOM 1809 O O . THR A 1 235 ? -9.742 -7.208 1.946 1.00 91.06 235 THR A O 1
ATOM 1812 N N . GLU A 1 236 ? -8.629 -7.571 0.028 1.00 88.56 236 GLU A N 1
ATOM 1813 C CA . GLU A 1 236 ? -9.734 -8.235 -0.655 1.00 88.56 236 GLU A CA 1
ATOM 1814 C C . GLU A 1 236 ? -9.941 -9.637 -0.065 1.00 88.56 236 GLU A C 1
ATOM 1816 O O . GLU A 1 236 ? -8.971 -10.324 0.266 1.00 88.56 236 GLU A O 1
ATOM 1821 N N . ASN A 1 237 ? -11.196 -10.057 0.083 1.00 78.25 237 ASN A N 1
ATOM 1822 C CA . ASN A 1 237 ? -11.519 -11.454 0.357 1.00 78.25 237 ASN A CA 1
ATOM 1823 C C . ASN A 1 237 ? -12.054 -12.103 -0.919 1.00 78.25 237 ASN A C 1
ATOM 1825 O O . ASN A 1 237 ? -12.896 -11.512 -1.593 1.00 78.25 237 ASN A O 1
ATOM 1829 N N . GLN A 1 238 ? -11.602 -13.327 -1.186 1.00 57.91 238 GLN A N 1
ATOM 1830 C CA . GLN A 1 238 ? -12.189 -14.205 -2.200 1.00 57.91 238 GLN A CA 1
ATOM 1831 C C . GLN A 1 238 ? -13.457 -14.893 -1.685 1.00 57.91 238 GLN A C 1
ATOM 1833 O O . GLN A 1 238 ? -13.552 -15.127 -0.453 1.00 57.91 238 GLN A O 1
#

Foldseek 3Di:
DDDFAKDFDFALVVADAQWKKFAQAFNRCPVPDRVRRIIGIAGAQGKFQFCVVRPAALVPTHGFWIFARNQAKKWFAQHGPNDHDIDIAGHRDTGRGQQPAADPVGGTCGSRTTMIGNYHDFQKDKDKAWPDKDADPPAQKMKTKMKIKIAGAAAKFQKKKKKWFDDAPKFFDPVVQVVPDQWDFPGGCNVRMTMIIGDHSVQIHGHVRIRIDMTMMIDSHDDPSGRDIHPIDMHHDD

Organism: NCBI:txid334858